Protein AF-A0A0B1S8P6-F1 (afdb_monomer_lite)

Secondary structure (DSSP, 8-state):
-HHHHHHHHHTTTS---HHHHHHHTTTT-PPPHHHHHHHHHHHHHHHHHHHHHHGGGS-THHHHHHHHHH-TTS-HHHHHHHHHHHHHHHH-SPPSGGGS--------PPP------------------------PPP------SSHHHHHHHT--PPPTT-GGGSTT----TTHHHHHHHHHHHHTT--EEEE---TTS---HHHHHHHHHHHHHHHHTT-EEEEEE----TTS--HHHHHHHHHHHHHTT---S-EEESGGGHHHHHHHHHHHHHTTS-------HHHHSSSS-PPPTTTT--HHHH--

Radius of gyration: 29.78 Å; chains: 1; bounding box: 66×70×94 Å

pLDDT: mean 82.98, std 20.55, range [24.84, 98.31]

InterPro domains:
  IPR000924 Glutamyl/glutaminyl-tRNA synthetase [PR00987] (193-205)
  IPR000924 Glutamyl/glutaminyl-tRNA synthetase [PR00987] (207-218)
  IPR000924 Glutamyl/glutaminyl-tRNA synthetase [PR00987] (222-235)
  IPR001412 Aminoacyl-tRNA synthetase, class I, conserved site [PS00178] (196-207)
  IPR007638 Glutaminyl-tRNA synthetase, class Ib, non-specific RNA-binding domain 2 [PF04557] (79-179)
  IPR007639 Glutaminyl-tRNA synthetase, class Ib, non-specific RNA-binding domain, N-terminal [PF04558] (1-76)
  IPR014729 Rossmann-like alpha/beta/alpha sandwich fold [G3DSA:3.40.50.620] (145-311)
  IPR020058 Glutamyl/glutaminyl-tRNA synthetase, class Ib, catalytic domain [PF00749] (189-311)
  IPR042559 Glutaminyl-tRNA synthetase, class Ib, non-specific RNA-binding domain, N-terminal, subdomain 2 [G3DSA:1.10.10.2420] (31-100)
  IPR050132 Glutamine/Glutamate--tRNA Ligase [PTHR43097] (12-311)

Foldseek 3Di:
DVQLVVVCVVQVPHDDDVVVSCVSVCNVPDDDLVNLLVLLVVLCVVCLVVCQVCPLVDDLVVSLVSSCVVVVPDDSVSSVVSNVVVSCVSRPDDDPVSVDNPPDPDDDDDDDDDDDDDDDDDDDDDDDDDDDDDDDDPDPDDDDPALLRCLVPVPPDDFQLRQVPDPPDDDDPCSNVVSVVRCVVQVSADEFEDEEAQQDADDPVVVVVLSVRQSNRVSRVHFYAYEYACPDVVRHDPVSVVNVQVVSVVSPGDHPYYHYPVVCVVVVVVVQLVCLVVLNDADADDDPVLCDDPPRDDTPGSPPDSVNRVD

Organism: Oesophagostomum dentatum (NCBI:txid61180)

Sequence (311 aa):
VTAALDYLLANAVHKVEVPAFEKACGVGVVVTPDQIEDVVTEVIEKYKNQVIADRYTFNVGKVLGEVRSQLPWADGSYVKKEVDLRILELLGPKTADDLIPKKKARKEEKPQEKKAPSKVKAEPKTNGTASPQENGFPEESEGAATIEELMRTRAHFHKVGENYTTDGYITTPKTKELLRKHVEATGGKVITRFPPEPNGVLHIGHAKAININFGYAKAHGGLCNLRFDDTNPEKEEEKFFKAIEDIVHWLGYTPARITHSSDNFQQLYEWAVELIKKGYAYVCHQKVEDIRGFDVQLSPWRDRPIEESLQ

Structure (mmCIF, N/CA/C/O backbone):
data_AF-A0A0B1S8P6-F1
#
_entry.id   AF-A0A0B1S8P6-F1
#
loop_
_atom_site.group_PDB
_atom_site.id
_atom_site.type_symbol
_atom_site.label_atom_id
_atom_site.label_alt_id
_atom_site.label_comp_id
_atom_site.label_asym_id
_atom_site.label_entity_id
_atom_site.label_seq_id
_atom_site.pdbx_PDB_ins_code
_atom_site.Cartn_x
_atom_site.Cartn_y
_atom_site.Cartn_z
_atom_site.occupancy
_atom_site.B_iso_or_equiv
_atom_site.auth_seq_id
_atom_site.auth_comp_id
_atom_site.auth_asym_id
_atom_site.auth_atom_id
_atom_site.pdbx_PDB_model_num
ATOM 1 N N . VAL A 1 1 ? 5.790 -31.678 -3.599 1.00 83.44 1 VAL A N 1
ATOM 2 C CA . VAL A 1 1 ? 5.084 -32.483 -4.634 1.00 83.44 1 VAL A CA 1
ATOM 3 C C . VAL A 1 1 ? 6.025 -33.443 -5.351 1.00 83.44 1 VAL A C 1
ATOM 5 O O . VAL A 1 1 ? 5.851 -34.631 -5.149 1.00 83.44 1 VAL A O 1
ATOM 8 N N . THR A 1 2 ? 7.026 -32.991 -6.121 1.00 87.50 2 THR A N 1
ATOM 9 C CA . THR A 1 2 ? 7.922 -33.889 -6.893 1.00 87.50 2 THR A CA 1
ATOM 10 C C . THR A 1 2 ? 8.536 -35.006 -6.043 1.00 87.50 2 THR A C 1
ATOM 12 O O . THR A 1 2 ? 8.290 -36.167 -6.334 1.00 87.50 2 THR A O 1
ATOM 15 N N . ALA A 1 3 ? 9.154 -34.672 -4.904 1.00 89.19 3 ALA A N 1
ATOM 16 C CA . ALA A 1 3 ? 9.717 -35.665 -3.981 1.00 89.19 3 ALA A CA 1
ATOM 17 C C . ALA A 1 3 ? 8.702 -36.704 -3.452 1.00 89.19 3 ALA A C 1
ATOM 19 O O . ALA A 1 3 ? 9.079 -37.836 -3.167 1.00 89.19 3 ALA A O 1
ATOM 20 N N . ALA A 1 4 ? 7.414 -36.351 -3.359 1.00 89.88 4 ALA A N 1
ATOM 21 C CA . ALA A 1 4 ? 6.362 -37.294 -2.976 1.00 89.88 4 ALA A CA 1
ATOM 22 C C . ALA A 1 4 ? 6.051 -38.283 -4.104 1.00 89.88 4 ALA A C 1
ATOM 24 O O . ALA A 1 4 ? 5.858 -39.466 -3.840 1.00 89.88 4 ALA A O 1
ATOM 25 N N . LEU A 1 5 ? 6.049 -37.819 -5.357 1.00 90.75 5 LEU A N 1
ATOM 26 C CA . LEU A 1 5 ? 5.928 -38.694 -6.524 1.00 90.75 5 LEU A CA 1
ATOM 27 C C . LEU A 1 5 ? 7.146 -39.621 -6.624 1.00 90.75 5 LEU A C 1
ATOM 29 O O . LEU A 1 5 ? 6.969 -40.828 -6.754 1.00 90.75 5 LEU A O 1
ATOM 33 N N . ASP A 1 6 ? 8.357 -39.081 -6.469 1.00 90.88 6 ASP A N 1
ATOM 34 C CA . ASP A 1 6 ? 9.604 -39.855 -6.507 1.00 90.88 6 ASP A CA 1
ATOM 35 C C . ASP A 1 6 ? 9.635 -40.933 -5.407 1.00 90.88 6 ASP A C 1
ATOM 37 O O . ASP A 1 6 ? 9.953 -42.093 -5.676 1.00 90.88 6 ASP A O 1
ATOM 41 N N . TYR A 1 7 ? 9.231 -40.587 -4.178 1.00 90.38 7 TYR A N 1
ATOM 42 C CA . TYR A 1 7 ? 9.151 -41.537 -3.067 1.00 90.38 7 TYR A CA 1
ATOM 43 C C . TYR A 1 7 ? 8.098 -42.627 -3.303 1.00 90.38 7 TYR A C 1
ATOM 45 O O . TYR A 1 7 ? 8.366 -43.801 -3.043 1.00 90.38 7 TYR A O 1
ATOM 53 N N . LEU A 1 8 ? 6.906 -42.271 -3.795 1.00 91.00 8 LEU A N 1
ATOM 54 C CA . LEU A 1 8 ? 5.841 -43.240 -4.074 1.00 91.00 8 LEU A CA 1
ATOM 55 C C . LEU A 1 8 ? 6.213 -44.180 -5.227 1.00 91.00 8 LEU A C 1
ATOM 57 O O . LEU A 1 8 ? 5.936 -45.373 -5.142 1.00 91.00 8 LEU A O 1
ATOM 61 N N . LEU A 1 9 ? 6.895 -43.679 -6.261 1.00 90.88 9 LEU A N 1
ATOM 62 C CA . LEU A 1 9 ? 7.435 -44.498 -7.349 1.00 90.88 9 LEU A CA 1
ATOM 63 C C . LEU A 1 9 ? 8.510 -45.471 -6.842 1.00 90.88 9 LEU A C 1
ATOM 65 O O . LEU A 1 9 ? 8.470 -46.653 -7.178 1.00 90.88 9 LEU A O 1
ATOM 69 N N . ALA A 1 10 ? 9.426 -45.006 -5.987 1.00 88.62 10 ALA A N 1
ATOM 70 C CA . ALA A 1 10 ? 10.465 -45.845 -5.387 1.00 88.62 10 ALA A CA 1
ATOM 71 C C . ALA A 1 10 ? 9.913 -46.922 -4.431 1.00 88.62 10 ALA A C 1
ATOM 73 O O . ALA A 1 10 ? 10.541 -47.964 -4.255 1.00 88.62 10 ALA A O 1
ATOM 74 N N . ASN A 1 11 ? 8.739 -46.695 -3.832 1.00 88.38 11 ASN A N 1
ATOM 75 C CA . ASN A 1 11 ? 8.110 -47.593 -2.856 1.00 88.38 11 ASN A CA 1
ATOM 76 C C . ASN A 1 11 ? 6.822 -48.260 -3.377 1.00 88.38 11 ASN A C 1
ATOM 78 O O . ASN A 1 11 ? 6.050 -48.787 -2.583 1.00 88.38 11 ASN A O 1
ATOM 82 N N . ALA A 1 12 ? 6.588 -48.289 -4.694 1.00 82.31 12 ALA A N 1
ATOM 83 C CA . ALA A 1 12 ? 5.316 -48.714 -5.297 1.00 82.31 12 ALA A CA 1
ATOM 84 C C . ALA A 1 12 ? 4.864 -50.159 -4.965 1.00 82.31 12 ALA A C 1
ATOM 86 O O . ALA A 1 12 ? 3.689 -50.487 -5.117 1.00 82.31 12 ALA A O 1
ATOM 87 N N . VAL A 1 13 ? 5.784 -51.020 -4.515 1.00 82.00 13 VAL A N 1
ATOM 88 C CA . VAL A 1 13 ? 5.540 -52.417 -4.089 1.00 82.00 13 VAL A CA 1
ATOM 89 C C . VAL A 1 13 ? 5.691 -52.639 -2.576 1.00 82.00 13 VAL A C 1
ATOM 91 O O . VAL A 1 13 ? 5.577 -53.769 -2.099 1.00 82.00 13 VAL A O 1
ATOM 94 N N . HIS A 1 14 ? 5.938 -51.583 -1.800 1.00 81.00 14 HIS A N 1
ATOM 95 C CA . HIS A 1 14 ? 6.147 -51.650 -0.355 1.00 81.00 14 HIS A CA 1
ATOM 96 C C . HIS A 1 14 ? 5.076 -50.858 0.400 1.00 81.00 14 HIS A C 1
ATOM 98 O O . HIS A 1 14 ? 4.480 -49.914 -0.116 1.00 81.00 14 HIS A O 1
ATOM 104 N N . LYS A 1 15 ? 4.818 -51.240 1.656 1.00 82.75 15 LYS A N 1
ATOM 105 C CA . LYS A 1 15 ? 3.937 -50.461 2.528 1.00 82.75 15 LYS A CA 1
ATOM 106 C C . LYS A 1 15 ? 4.621 -49.131 2.848 1.00 82.75 15 LYS A C 1
ATOM 108 O O . LYS A 1 15 ? 5.704 -49.119 3.425 1.00 82.75 15 LYS A O 1
ATOM 113 N N . VAL A 1 16 ? 3.983 -48.027 2.470 1.00 86.19 16 VAL A N 1
ATOM 114 C CA . VAL A 1 16 ? 4.476 -46.674 2.748 1.00 86.19 16 VAL A CA 1
ATOM 115 C C . VAL A 1 16 ? 4.349 -46.388 4.243 1.00 86.19 16 VAL A C 1
ATOM 117 O O . VAL A 1 16 ? 3.244 -46.319 4.780 1.00 86.19 16 VAL A O 1
ATOM 120 N N . GLU A 1 17 ? 5.485 -46.210 4.914 1.00 89.75 17 GLU A N 1
ATOM 121 C CA . GLU A 1 17 ? 5.530 -45.775 6.309 1.00 89.75 17 GLU A CA 1
ATOM 122 C C . GLU A 1 17 ? 5.457 -44.245 6.377 1.00 89.75 17 GLU A C 1
ATOM 124 O O . GLU A 1 17 ? 6.350 -43.542 5.898 1.00 89.75 17 GLU A O 1
ATOM 129 N N . VAL A 1 18 ? 4.378 -43.727 6.975 1.00 88.38 18 VAL A N 1
ATOM 130 C CA . VAL A 1 18 ? 4.037 -42.291 6.974 1.00 88.38 18 VAL A CA 1
ATOM 131 C C . VAL A 1 18 ? 5.189 -41.395 7.463 1.00 88.38 18 VAL A C 1
ATOM 133 O O . VAL A 1 18 ? 5.528 -40.466 6.732 1.00 88.38 18 VAL A O 1
ATOM 136 N N . PRO A 1 19 ? 5.895 -41.688 8.579 1.00 90.69 19 PRO A N 1
ATOM 137 C CA . PRO A 1 19 ? 6.993 -40.830 9.040 1.00 90.69 19 PRO A CA 1
ATOM 138 C C . PRO A 1 19 ? 8.189 -40.789 8.075 1.00 90.69 19 PRO A C 1
ATOM 140 O O . PRO A 1 19 ? 8.910 -39.794 8.003 1.00 90.69 19 PRO A O 1
ATOM 143 N N . ALA A 1 20 ? 8.419 -41.870 7.321 1.00 88.69 20 ALA A N 1
ATOM 144 C CA . ALA A 1 20 ? 9.491 -41.933 6.331 1.00 88.69 20 ALA A CA 1
ATOM 145 C C . ALA A 1 20 ? 9.118 -41.165 5.052 1.00 88.69 20 ALA A C 1
ATOM 147 O O . ALA A 1 20 ? 9.971 -40.479 4.488 1.00 88.69 20 ALA A O 1
ATOM 148 N N . PHE A 1 21 ? 7.848 -41.229 4.640 1.00 91.31 21 PHE A N 1
ATOM 149 C CA . PHE A 1 21 ? 7.295 -40.422 3.553 1.00 91.31 21 PHE A CA 1
ATOM 150 C C . PHE A 1 21 ? 7.332 -38.923 3.882 1.00 91.31 21 PHE A C 1
ATOM 152 O O . PHE A 1 21 ? 7.874 -38.142 3.102 1.00 91.31 21 PHE A O 1
ATOM 159 N N . GLU A 1 22 ? 6.830 -38.520 5.052 1.00 90.88 22 GLU A N 1
ATOM 160 C CA . GLU A 1 22 ? 6.815 -37.123 5.507 1.00 90.88 22 GLU A CA 1
ATOM 161 C C . GLU A 1 22 ? 8.223 -36.521 5.529 1.00 90.88 22 GLU A C 1
ATOM 163 O O . GLU A 1 22 ? 8.466 -35.481 4.909 1.00 90.88 22 GLU A O 1
ATOM 168 N N . LYS A 1 23 ? 9.179 -37.233 6.142 1.00 90.19 23 LYS A N 1
ATOM 169 C CA . LYS A 1 23 ? 10.591 -36.833 6.181 1.00 90.19 23 LYS A CA 1
ATOM 170 C C . LYS A 1 23 ? 11.213 -36.724 4.786 1.00 90.19 23 LYS A C 1
ATOM 172 O O . LYS A 1 23 ? 11.957 -35.780 4.530 1.00 90.19 23 LYS A O 1
ATOM 177 N N . ALA A 1 24 ? 10.924 -37.663 3.883 1.00 89.31 24 ALA A N 1
ATOM 178 C CA . ALA A 1 24 ? 11.443 -37.633 2.514 1.00 89.31 24 ALA A CA 1
ATOM 179 C C . ALA A 1 24 ? 10.823 -36.519 1.652 1.00 89.31 24 ALA A C 1
ATOM 181 O O . ALA A 1 24 ? 11.443 -36.078 0.687 1.00 89.31 24 ALA A O 1
ATOM 182 N N . CYS A 1 25 ? 9.623 -36.053 2.002 1.00 91.75 25 CYS A N 1
ATOM 183 C CA . CYS A 1 25 ? 8.891 -35.013 1.279 1.00 91.75 25 CYS A CA 1
ATOM 184 C C . CYS A 1 25 ? 9.077 -33.598 1.847 1.00 91.75 25 CYS A C 1
ATOM 186 O O . CYS A 1 25 ? 8.470 -32.667 1.315 1.00 91.75 25 CYS A O 1
ATOM 188 N N . GLY A 1 26 ? 9.858 -33.437 2.921 1.00 90.31 26 GLY A N 1
ATOM 189 C CA . GLY A 1 26 ? 10.026 -32.156 3.609 1.00 90.31 26 GLY A CA 1
ATOM 190 C C . GLY A 1 26 ? 8.768 -31.683 4.346 1.00 90.31 26 GLY A C 1
ATOM 191 O O . GLY A 1 26 ? 8.596 -30.484 4.551 1.00 90.31 26 GLY A O 1
ATOM 192 N N . VAL A 1 27 ? 7.863 -32.590 4.731 1.00 88.75 27 VAL A N 1
ATOM 193 C CA . VAL A 1 27 ? 6.656 -32.223 5.490 1.00 88.75 27 VAL A CA 1
ATOM 194 C C . VAL A 1 27 ? 7.075 -31.676 6.856 1.00 88.75 27 VAL A C 1
ATOM 196 O O . VAL A 1 27 ? 7.880 -32.286 7.556 1.00 88.75 27 VAL A O 1
ATOM 199 N N . GLY A 1 28 ? 6.563 -30.495 7.209 1.00 87.38 28 GLY A N 1
ATOM 200 C CA . GLY A 1 28 ? 6.971 -29.760 8.409 1.00 87.38 28 GLY A CA 1
ATOM 201 C C . GLY A 1 28 ? 8.282 -28.972 8.274 1.00 87.38 28 GLY A C 1
ATOM 202 O O . GLY A 1 28 ? 8.642 -28.258 9.207 1.00 87.38 28 GLY A O 1
ATOM 203 N N . VAL A 1 29 ? 8.986 -29.038 7.136 1.00 90.62 29 VAL A N 1
ATOM 204 C CA . VAL A 1 29 ? 10.139 -28.162 6.881 1.00 90.62 29 VAL A CA 1
ATOM 205 C C . VAL A 1 29 ? 9.639 -26.789 6.445 1.00 90.62 29 VAL A C 1
ATOM 207 O O . VAL A 1 29 ? 9.039 -26.642 5.382 1.00 90.62 29 VAL A O 1
ATOM 210 N N . VAL A 1 30 ? 9.922 -25.775 7.259 1.00 90.62 30 VAL A N 1
ATOM 211 C CA . VAL A 1 30 ? 9.692 -24.366 6.930 1.00 90.62 30 VAL A CA 1
ATOM 212 C C . VAL A 1 30 ? 11.035 -23.742 6.571 1.00 90.62 30 VAL A C 1
ATOM 214 O O . VAL A 1 30 ? 11.960 -23.777 7.378 1.00 90.62 30 VAL A O 1
ATOM 217 N N . VAL A 1 31 ? 11.137 -23.178 5.367 1.00 92.06 31 VAL A N 1
ATOM 218 C CA . VAL A 1 31 ? 12.270 -22.335 4.964 1.00 92.06 31 VAL A CA 1
ATOM 219 C C . VAL A 1 31 ? 11.830 -20.878 5.083 1.00 92.06 31 VAL A C 1
ATOM 221 O O . VAL A 1 31 ? 10.805 -20.506 4.508 1.00 92.06 31 VAL A O 1
ATOM 224 N N . THR A 1 32 ? 12.560 -20.068 5.848 1.00 91.56 32 THR A N 1
ATOM 225 C CA . THR A 1 32 ? 12.218 -18.652 6.061 1.00 91.56 32 THR A CA 1
ATOM 226 C C . THR A 1 32 ? 12.748 -17.758 4.930 1.00 91.56 32 THR A C 1
ATOM 228 O O . THR A 1 32 ? 13.681 -18.156 4.229 1.00 91.56 32 THR A O 1
ATOM 231 N N . PRO A 1 33 ? 12.186 -16.545 4.739 1.00 88.56 33 PRO A N 1
ATOM 232 C CA . PRO A 1 33 ? 12.756 -15.537 3.841 1.00 88.56 33 PRO A CA 1
ATOM 233 C C . PRO A 1 33 ? 14.232 -15.265 4.148 1.00 88.56 33 PRO A C 1
ATOM 235 O O . PRO A 1 33 ? 15.070 -15.433 3.269 1.00 88.56 33 PRO A O 1
ATOM 238 N N . ASP A 1 34 ? 14.548 -15.001 5.419 1.00 88.12 34 ASP A N 1
ATOM 239 C CA . ASP A 1 34 ? 15.900 -14.718 5.912 1.00 88.12 34 ASP A CA 1
ATOM 240 C C . ASP A 1 34 ? 16.908 -15.827 5.520 1.00 88.12 34 ASP A C 1
ATOM 242 O O . ASP A 1 34 ? 17.984 -15.544 5.001 1.00 88.12 34 ASP A O 1
ATOM 2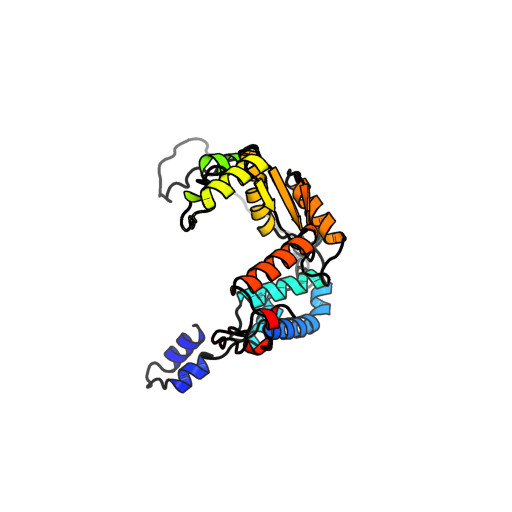46 N N . GLN A 1 35 ? 16.528 -17.109 5.649 1.00 90.88 35 GLN A N 1
ATOM 247 C CA . GLN A 1 35 ? 17.363 -18.242 5.214 1.00 90.88 35 GLN A CA 1
ATOM 248 C C . GLN A 1 35 ? 17.613 -18.265 3.700 1.00 90.88 35 GLN A C 1
ATOM 250 O O . GLN A 1 35 ? 18.676 -18.703 3.256 1.00 90.88 35 GLN A O 1
ATOM 255 N N . ILE A 1 36 ? 16.636 -17.837 2.895 1.00 92.12 36 ILE A N 1
ATOM 256 C CA . ILE A 1 36 ? 16.802 -17.729 1.443 1.00 92.12 36 ILE A CA 1
ATOM 257 C C . ILE A 1 36 ? 17.734 -16.561 1.118 1.00 92.12 36 ILE A C 1
ATOM 259 O O . ILE A 1 36 ? 18.627 -16.732 0.293 1.00 92.12 36 ILE A O 1
ATOM 263 N N . GLU A 1 37 ? 17.571 -15.414 1.777 1.00 91.19 37 GLU A N 1
ATOM 264 C CA . GLU A 1 37 ? 18.427 -14.237 1.601 1.00 91.19 37 GLU A CA 1
ATOM 265 C C . GLU A 1 37 ? 19.893 -14.527 1.961 1.00 91.19 37 GLU A C 1
ATOM 267 O O . GLU A 1 37 ? 20.786 -14.214 1.167 1.00 91.19 37 GLU A O 1
ATOM 272 N N . ASP A 1 38 ? 20.149 -15.199 3.088 1.00 93.69 38 ASP A N 1
ATOM 273 C CA . ASP A 1 38 ? 21.492 -15.615 3.519 1.00 93.69 38 ASP A CA 1
ATOM 274 C C . ASP A 1 38 ? 22.159 -16.543 2.488 1.00 93.69 38 ASP A C 1
ATOM 276 O O . ASP A 1 38 ? 23.269 -16.275 2.016 1.00 93.69 38 ASP A O 1
ATOM 280 N N . VAL A 1 39 ? 21.468 -17.614 2.075 1.00 96.38 39 VAL A N 1
ATOM 281 C CA . VAL A 1 39 ? 22.007 -18.595 1.115 1.00 96.38 39 VAL A CA 1
ATOM 282 C C . VAL A 1 39 ? 22.178 -17.985 -0.279 1.00 96.38 39 VAL A C 1
ATOM 284 O O . VAL A 1 39 ? 23.170 -18.261 -0.956 1.00 96.38 39 VAL A O 1
ATOM 287 N N . VAL A 1 40 ? 21.251 -17.133 -0.731 1.00 95.25 40 VAL A N 1
ATOM 288 C CA . VAL A 1 40 ? 21.392 -16.404 -2.002 1.00 95.25 40 VAL A CA 1
ATOM 289 C C . VAL A 1 40 ? 22.596 -15.462 -1.949 1.00 95.25 40 VAL A C 1
ATOM 291 O O . VAL A 1 40 ? 23.365 -15.424 -2.912 1.00 95.25 40 VAL A O 1
ATOM 294 N N . THR A 1 41 ? 22.809 -14.767 -0.829 1.00 93.06 41 THR A N 1
ATOM 295 C CA . THR A 1 41 ? 23.969 -13.888 -0.619 1.00 93.06 41 THR A CA 1
ATOM 296 C C . THR A 1 41 ? 25.279 -14.678 -0.665 1.00 93.06 41 THR A C 1
ATOM 298 O O . THR A 1 41 ? 26.180 -14.317 -1.426 1.00 93.06 41 THR A O 1
ATOM 301 N N . GLU A 1 42 ? 25.375 -15.797 0.064 1.00 96.38 42 GLU A N 1
ATOM 302 C CA . GLU A 1 42 ? 26.563 -16.664 0.066 1.00 96.38 42 GLU A CA 1
ATOM 303 C C . GLU A 1 42 ? 26.884 -17.191 -1.342 1.00 96.38 42 GLU A C 1
ATOM 305 O O . GLU A 1 42 ? 28.027 -17.118 -1.802 1.00 96.38 42 GLU A O 1
ATOM 310 N N . VAL A 1 43 ? 25.877 -17.700 -2.059 1.00 96.44 43 VAL A N 1
ATOM 311 C CA . VAL A 1 43 ? 26.066 -18.242 -3.410 1.00 96.44 43 VAL A CA 1
ATOM 312 C C . VAL A 1 43 ? 26.447 -17.135 -4.398 1.00 96.44 43 VAL A C 1
ATOM 314 O O . VAL A 1 43 ? 27.342 -17.340 -5.218 1.00 96.44 43 VAL A O 1
ATOM 317 N N . ILE A 1 44 ? 25.836 -15.949 -4.333 1.00 92.69 44 ILE A N 1
ATOM 318 C CA . ILE A 1 44 ? 26.182 -14.843 -5.238 1.00 92.69 44 ILE A CA 1
ATOM 319 C C . ILE A 1 44 ? 27.604 -14.335 -4.991 1.00 92.69 44 ILE A C 1
ATOM 321 O O . ILE A 1 44 ? 28.315 -14.094 -5.969 1.00 92.69 44 ILE A O 1
ATOM 325 N N . GLU A 1 45 ? 28.075 -14.268 -3.743 1.00 94.50 45 GLU A N 1
ATOM 326 C CA . GLU A 1 45 ? 29.460 -13.878 -3.444 1.00 94.50 45 GLU A CA 1
ATOM 327 C C . GLU A 1 45 ? 30.476 -14.847 -4.093 1.00 94.50 45 GLU A C 1
ATOM 329 O O . GLU A 1 45 ? 31.474 -14.398 -4.661 1.00 94.50 45 GLU A O 1
ATOM 334 N N . LYS A 1 46 ? 30.182 -16.160 -4.151 1.00 95.50 46 LYS A N 1
ATOM 335 C CA . LYS A 1 46 ? 31.020 -17.150 -4.871 1.00 95.50 46 LYS A CA 1
ATOM 336 C C . LYS A 1 46 ? 31.110 -16.888 -6.378 1.00 95.50 46 LYS A C 1
ATOM 338 O O . LYS A 1 46 ? 32.166 -17.100 -6.977 1.00 95.50 46 LYS A O 1
ATOM 343 N N . TYR A 1 47 ? 30.022 -16.442 -7.014 1.00 95.06 47 TYR A N 1
ATOM 344 C CA . TYR A 1 47 ? 29.990 -16.167 -8.461 1.00 95.06 47 TYR A CA 1
ATOM 345 C C . TYR A 1 47 ? 30.303 -14.710 -8.829 1.00 95.06 47 TYR A C 1
ATOM 347 O O . TYR A 1 47 ? 30.503 -14.429 -10.011 1.00 95.06 47 TYR A O 1
ATOM 355 N N . LYS A 1 48 ? 30.402 -13.799 -7.856 1.00 92.38 48 LYS A N 1
ATOM 356 C CA . LYS A 1 48 ? 30.542 -12.339 -8.009 1.00 92.38 48 LYS A CA 1
ATOM 357 C C . LYS A 1 48 ? 31.486 -11.893 -9.120 1.00 92.38 48 LYS A C 1
ATOM 359 O O . LYS A 1 48 ? 31.087 -11.125 -9.988 1.00 92.38 48 LYS A O 1
ATOM 364 N N . ASN A 1 49 ? 32.703 -12.436 -9.161 1.00 93.56 49 ASN A N 1
ATOM 365 C CA . ASN A 1 49 ? 33.694 -12.091 -10.187 1.00 93.56 49 ASN A CA 1
ATOM 366 C C . ASN A 1 49 ? 33.248 -12.479 -11.614 1.00 93.56 49 ASN A C 1
ATOM 368 O O . ASN A 1 49 ? 33.520 -11.746 -12.561 1.00 93.56 49 ASN A O 1
ATOM 372 N N . GLN A 1 50 ? 32.540 -13.604 -11.776 1.00 92.69 50 GLN A N 1
ATOM 373 C CA . GLN A 1 50 ? 31.951 -14.014 -13.061 1.00 92.69 50 GLN A CA 1
ATOM 374 C C . GLN A 1 50 ? 30.713 -13.173 -13.394 1.00 92.69 50 GLN A C 1
ATOM 376 O O . GLN A 1 50 ? 30.561 -12.752 -14.536 1.00 92.69 50 GLN A O 1
ATOM 381 N N . VAL A 1 51 ? 29.860 -12.882 -12.404 1.00 92.81 51 VAL A N 1
ATOM 382 C CA . VAL A 1 51 ? 28.661 -12.044 -12.583 1.00 92.81 51 VAL A CA 1
ATOM 383 C C . VAL A 1 51 ? 29.051 -10.635 -13.036 1.00 92.81 51 VAL A C 1
ATOM 385 O O . VAL A 1 51 ? 28.488 -10.146 -14.008 1.00 92.81 51 VAL A O 1
ATOM 388 N N . ILE A 1 52 ? 30.062 -10.010 -12.423 1.00 92.19 52 ILE A N 1
ATOM 389 C CA . ILE A 1 52 ? 30.569 -8.686 -12.827 1.00 92.19 52 ILE A CA 1
ATOM 390 C C . ILE A 1 52 ? 31.148 -8.713 -14.254 1.00 92.19 52 ILE A C 1
ATOM 392 O O . ILE A 1 52 ? 30.871 -7.808 -15.040 1.00 92.19 52 ILE A O 1
ATOM 396 N N . ALA A 1 53 ? 31.919 -9.746 -14.617 1.00 91.25 53 ALA A N 1
ATOM 397 C CA . ALA A 1 53 ? 32.559 -9.846 -15.934 1.00 91.25 53 ALA A CA 1
ATOM 398 C C . ALA A 1 53 ? 31.567 -10.137 -17.082 1.00 91.25 53 ALA A C 1
ATOM 400 O O . ALA A 1 53 ? 31.638 -9.534 -18.159 1.00 91.25 53 ALA A O 1
ATOM 401 N N . ASP A 1 54 ? 30.622 -11.052 -16.859 1.00 90.06 54 ASP A N 1
ATOM 402 C CA . ASP A 1 54 ? 29.626 -11.444 -17.859 1.00 90.06 54 ASP A CA 1
ATOM 403 C C . ASP A 1 54 ? 28.383 -10.534 -17.846 1.00 90.06 54 ASP A C 1
ATOM 405 O O . ASP A 1 54 ? 27.624 -10.524 -18.823 1.00 90.06 54 ASP A O 1
ATOM 409 N N . ARG A 1 55 ? 28.187 -9.740 -16.785 1.00 91.44 55 ARG A N 1
ATOM 410 C CA . ARG A 1 55 ? 26.979 -8.949 -16.505 1.00 91.44 55 ARG A CA 1
ATOM 411 C C . ARG A 1 55 ? 25.710 -9.788 -16.716 1.00 91.44 55 ARG A C 1
ATOM 413 O O . ARG A 1 55 ? 25.639 -10.944 -16.305 1.00 91.44 55 ARG A O 1
ATOM 420 N N . TYR A 1 56 ? 24.714 -9.251 -17.417 1.00 88.69 56 TYR A N 1
ATOM 421 C CA . TYR A 1 56 ? 23.444 -9.931 -17.675 1.00 88.69 56 TYR A CA 1
ATOM 422 C C . TYR A 1 56 ? 23.527 -11.066 -18.709 1.00 88.69 56 TYR A C 1
ATOM 424 O O . TYR A 1 56 ? 22.518 -11.720 -18.970 1.00 88.69 56 TYR A O 1
ATOM 432 N N . THR A 1 57 ? 24.713 -11.343 -19.268 1.00 88.38 57 THR A N 1
ATOM 433 C CA . THR A 1 57 ? 24.963 -12.564 -20.057 1.00 88.38 57 THR A CA 1
ATOM 434 C C . THR A 1 57 ? 25.402 -13.758 -19.195 1.00 88.38 57 THR A C 1
ATOM 436 O O . THR A 1 57 ? 25.506 -14.875 -19.706 1.00 88.38 57 THR A O 1
ATOM 439 N N . PHE A 1 58 ? 25.608 -13.556 -17.885 1.00 92.56 58 PHE A N 1
ATOM 440 C CA . PHE A 1 58 ? 25.903 -14.620 -16.926 1.00 92.56 58 PHE A CA 1
ATOM 441 C C . PHE A 1 58 ? 24.765 -15.654 -16.840 1.00 92.56 58 PHE A C 1
ATOM 443 O O . PHE A 1 58 ? 23.578 -15.321 -16.835 1.00 92.56 58 PHE A O 1
ATOM 450 N N . ASN A 1 59 ? 25.116 -16.937 -16.704 1.00 93.06 59 ASN A N 1
ATOM 451 C CA . ASN A 1 59 ? 24.129 -18.004 -16.536 1.00 93.06 59 ASN A CA 1
ATOM 452 C C . ASN A 1 59 ? 23.615 -18.080 -15.086 1.00 93.06 59 ASN A C 1
ATOM 454 O O . ASN A 1 59 ? 24.095 -18.889 -14.287 1.00 93.06 59 ASN A O 1
ATOM 458 N N . VAL A 1 60 ? 22.574 -17.296 -14.792 1.00 92.12 60 VAL A N 1
ATOM 459 C CA . VAL A 1 60 ? 21.839 -17.270 -13.509 1.00 92.12 60 VAL A CA 1
ATOM 460 C C . VAL A 1 60 ? 21.352 -18.662 -13.067 1.00 92.12 60 VAL A C 1
ATOM 462 O O . VAL A 1 60 ? 21.239 -18.932 -11.873 1.00 92.12 60 VAL A O 1
ATOM 465 N N . GLY A 1 61 ? 21.148 -19.597 -14.004 1.00 92.75 61 GLY A N 1
ATOM 466 C CA . GLY A 1 61 ? 20.796 -20.986 -13.700 1.00 92.75 61 GLY A CA 1
ATOM 467 C C . GLY A 1 61 ? 21.822 -21.726 -12.831 1.00 92.75 61 GLY A C 1
ATOM 468 O O . GLY A 1 61 ? 21.438 -22.654 -12.124 1.00 92.75 61 GLY A O 1
ATOM 469 N N . LYS A 1 62 ? 23.098 -21.303 -12.820 1.00 93.62 62 LYS A N 1
ATOM 470 C CA . LYS A 1 62 ? 24.111 -21.825 -11.882 1.00 93.62 62 LYS A CA 1
ATOM 471 C C . LYS A 1 62 ? 23.769 -21.472 -10.431 1.00 93.62 62 LYS A C 1
ATOM 473 O O . LYS A 1 62 ? 23.706 -22.362 -9.593 1.00 93.62 62 LYS A O 1
ATOM 478 N N . VAL A 1 63 ? 23.498 -20.190 -10.171 1.00 95.19 63 VAL A N 1
ATOM 479 C CA . VAL A 1 63 ? 23.145 -19.666 -8.840 1.00 95.19 63 VAL A CA 1
ATOM 480 C C . VAL A 1 63 ? 21.846 -20.307 -8.353 1.00 95.19 63 VAL A C 1
ATOM 482 O O . VAL A 1 63 ? 21.813 -20.870 -7.265 1.00 95.19 63 VAL A O 1
ATOM 485 N N . LEU A 1 64 ? 20.805 -20.325 -9.194 1.00 94.19 64 LEU A N 1
ATOM 486 C CA . LEU A 1 64 ? 19.522 -20.960 -8.861 1.00 94.19 64 LEU A CA 1
ATOM 487 C C . LEU A 1 64 ? 19.664 -22.464 -8.571 1.00 94.19 64 LEU A C 1
ATOM 489 O O . LEU A 1 64 ? 18.987 -22.984 -7.687 1.00 94.19 64 LEU A O 1
ATOM 493 N N . GLY A 1 65 ? 20.537 -23.164 -9.304 1.00 94.69 65 GLY A N 1
ATOM 494 C CA . GLY A 1 65 ? 20.833 -24.577 -9.067 1.00 94.69 65 GLY A CA 1
ATOM 495 C C . GLY A 1 65 ? 21.541 -24.822 -7.733 1.00 94.69 65 GLY A C 1
ATOM 496 O O . GLY A 1 65 ? 21.156 -25.733 -7.003 1.00 94.69 65 GLY A O 1
ATOM 497 N N . GLU A 1 66 ? 22.531 -23.994 -7.388 1.00 95.94 66 GLU A N 1
ATOM 498 C CA . GLU A 1 66 ? 23.275 -24.121 -6.130 1.00 95.94 66 GLU A CA 1
ATOM 499 C C . GLU A 1 66 ? 22.409 -23.755 -4.914 1.00 95.94 66 GLU A C 1
ATOM 501 O O . GLU A 1 66 ? 22.332 -24.551 -3.979 1.00 95.94 66 GLU A O 1
ATOM 506 N N . VAL A 1 67 ? 21.652 -22.650 -4.958 1.00 95.12 67 VAL A N 1
ATOM 507 C CA . VAL A 1 67 ? 20.694 -22.290 -3.890 1.00 95.12 67 VAL A CA 1
ATOM 508 C C . VAL A 1 67 ? 19.661 -23.403 -3.685 1.00 95.12 67 VAL A C 1
ATOM 510 O O . VAL A 1 67 ? 19.419 -23.820 -2.555 1.00 95.12 67 VAL A O 1
ATOM 513 N N . ARG A 1 68 ? 19.110 -23.971 -4.768 1.00 93.44 68 ARG A N 1
ATOM 514 C CA . ARG A 1 68 ? 18.160 -25.096 -4.689 1.00 93.44 68 ARG A CA 1
ATOM 515 C C . ARG A 1 68 ? 18.786 -26.388 -4.149 1.00 93.44 68 ARG A C 1
ATOM 517 O O . ARG A 1 68 ? 18.059 -27.225 -3.623 1.00 93.44 68 ARG A O 1
ATOM 524 N N . SER A 1 69 ? 20.101 -26.570 -4.272 1.00 94.50 69 SER A N 1
ATOM 525 C CA . SER A 1 69 ? 20.795 -27.723 -3.682 1.00 94.50 69 SER A CA 1
ATOM 526 C C . SER A 1 69 ? 20.952 -27.607 -2.162 1.00 94.50 69 SER A C 1
ATOM 528 O O . SER A 1 69 ? 20.915 -28.624 -1.475 1.00 94.50 69 SER A O 1
ATOM 530 N N . GLN A 1 70 ? 21.064 -26.379 -1.641 1.00 94.94 70 GLN A N 1
ATOM 531 C CA . GLN A 1 70 ? 21.133 -26.102 -0.204 1.00 94.94 70 GLN A CA 1
ATOM 532 C C . GLN A 1 70 ? 19.736 -26.017 0.437 1.00 94.94 70 GLN A C 1
ATOM 534 O O . GLN A 1 70 ? 19.518 -26.545 1.525 1.00 94.94 70 GLN A O 1
ATOM 539 N N . LEU A 1 71 ? 18.773 -25.406 -0.263 1.00 94.69 71 LEU A N 1
ATOM 540 C CA . LEU A 1 71 ? 17.389 -25.214 0.179 1.00 94.69 71 LEU A CA 1
ATOM 541 C C . LEU A 1 71 ? 16.395 -25.927 -0.767 1.00 94.69 71 LEU A C 1
ATOM 543 O O . LEU A 1 71 ? 15.657 -25.271 -1.508 1.00 94.69 71 LEU A O 1
ATOM 547 N N . PRO A 1 72 ? 16.329 -27.274 -0.760 1.00 92.50 72 PRO A N 1
ATOM 548 C CA . PRO A 1 72 ? 15.493 -28.043 -1.692 1.00 92.50 72 PRO A CA 1
ATOM 549 C C . PRO A 1 72 ? 13.981 -27.835 -1.507 1.00 92.50 72 PRO A C 1
ATOM 551 O O . PRO A 1 72 ? 13.210 -28.129 -2.423 1.00 92.50 72 PRO A O 1
ATOM 554 N N . TRP A 1 73 ? 13.565 -27.323 -0.343 1.00 94.31 73 TRP A N 1
ATOM 555 C CA . TRP A 1 73 ? 12.166 -27.094 0.042 1.00 94.31 73 TRP A CA 1
ATOM 556 C C . TRP A 1 73 ? 11.733 -25.618 -0.017 1.00 94.31 73 TRP A C 1
ATOM 558 O O . TRP A 1 73 ? 10.590 -25.313 0.313 1.00 94.31 73 TRP A O 1
ATOM 568 N N . ALA A 1 74 ? 12.618 -24.701 -0.428 1.00 93.19 74 ALA A N 1
ATOM 569 C CA . ALA A 1 74 ? 12.287 -23.282 -0.561 1.00 93.19 74 ALA A CA 1
ATOM 570 C C . ALA A 1 74 ? 11.284 -23.014 -1.698 1.00 93.19 74 ALA A C 1
ATOM 572 O O . ALA A 1 74 ? 11.254 -23.731 -2.704 1.00 93.19 74 ALA A O 1
ATOM 573 N N . ASP A 1 75 ? 10.516 -21.924 -1.586 1.00 90.06 75 ASP A N 1
ATOM 574 C CA . ASP A 1 75 ? 9.728 -21.425 -2.714 1.00 90.06 75 ASP A CA 1
ATOM 575 C C . ASP A 1 75 ? 10.658 -20.942 -3.837 1.00 90.06 75 ASP A C 1
ATOM 577 O O . ASP A 1 75 ? 11.329 -19.913 -3.732 1.00 90.06 75 ASP A O 1
ATOM 581 N N . GLY A 1 76 ? 10.656 -21.672 -4.953 1.00 89.62 76 GLY A N 1
ATOM 582 C CA . GLY A 1 76 ? 11.424 -21.323 -6.145 1.00 89.62 76 GLY A CA 1
ATOM 583 C C . GLY A 1 76 ? 11.037 -19.975 -6.768 1.00 89.62 76 GLY A C 1
ATOM 584 O O . GLY A 1 76 ? 11.866 -19.386 -7.462 1.00 89.62 76 GLY A O 1
ATOM 585 N N . SER A 1 77 ? 9.821 -19.460 -6.529 1.00 90.25 77 SER A N 1
ATOM 586 C CA . SER A 1 77 ? 9.443 -18.106 -6.956 1.00 90.25 77 SER A CA 1
ATOM 587 C C . SER A 1 77 ? 10.136 -17.043 -6.107 1.00 90.25 77 SER A C 1
ATOM 589 O O . SER A 1 77 ? 10.688 -16.098 -6.670 1.00 90.25 77 SER A O 1
ATOM 591 N N . TYR A 1 78 ? 10.157 -17.211 -4.782 1.00 89.50 78 TYR A N 1
ATOM 592 C CA . TYR A 1 78 ? 10.879 -16.324 -3.871 1.00 89.50 78 TYR A CA 1
ATOM 593 C C . TYR A 1 78 ? 12.396 -16.369 -4.109 1.00 89.50 78 TYR A C 1
ATOM 595 O O . TYR A 1 78 ? 12.990 -15.333 -4.395 1.00 89.50 78 TYR A O 1
ATOM 603 N N . VAL A 1 79 ? 12.998 -17.567 -4.152 1.00 93.88 79 VAL A N 1
ATOM 604 C CA . VAL A 1 79 ? 14.425 -17.764 -4.488 1.00 93.88 79 VAL A CA 1
ATOM 605 C C . VAL A 1 79 ? 14.797 -17.065 -5.798 1.00 93.88 79 VAL A C 1
ATOM 607 O O . VAL A 1 79 ? 15.840 -16.419 -5.883 1.00 93.88 79 VAL A O 1
ATOM 610 N N . LYS A 1 80 ? 13.948 -17.159 -6.832 1.00 92.31 80 LYS A N 1
ATOM 611 C CA . LYS A 1 80 ? 14.215 -16.482 -8.103 1.00 92.31 80 LYS A CA 1
ATOM 612 C C . LYS A 1 80 ? 14.166 -14.957 -7.983 1.00 92.31 80 LYS A C 1
ATOM 614 O O . LYS A 1 80 ? 15.040 -14.306 -8.551 1.00 92.31 80 LYS A O 1
ATOM 619 N N . LYS A 1 81 ? 13.173 -14.398 -7.283 1.00 91.06 81 LYS A N 1
ATOM 620 C CA . LYS A 1 81 ? 13.073 -12.944 -7.062 1.00 91.06 81 LYS A CA 1
ATOM 621 C C . LYS A 1 81 ? 14.312 -12.417 -6.344 1.00 91.06 81 LYS A C 1
ATOM 623 O O . LYS A 1 81 ? 14.869 -11.422 -6.788 1.00 91.06 81 LYS A O 1
ATOM 628 N N . GLU A 1 82 ? 14.766 -13.126 -5.315 1.00 92.00 82 GLU A N 1
ATOM 629 C CA . GLU A 1 82 ? 15.920 -12.721 -4.515 1.00 92.00 82 GLU A CA 1
ATOM 630 C C . GLU A 1 82 ? 17.226 -12.766 -5.318 1.00 92.00 82 GLU A C 1
ATOM 632 O O . GLU A 1 82 ? 17.996 -11.808 -5.330 1.00 92.00 82 GLU A O 1
ATOM 637 N N . VAL A 1 83 ? 17.443 -13.830 -6.099 1.00 92.81 83 VAL A N 1
ATOM 638 C CA . VAL A 1 83 ? 18.595 -13.914 -7.013 1.00 92.81 83 VAL A CA 1
ATOM 639 C C . VAL A 1 83 ? 18.559 -12.811 -8.077 1.00 92.81 83 VAL A C 1
ATOM 641 O O . VAL A 1 83 ? 19.592 -12.206 -8.362 1.00 92.81 83 VAL A O 1
ATOM 644 N N . ASP A 1 84 ? 17.392 -12.533 -8.669 1.00 90.25 84 ASP A N 1
ATOM 645 C CA . ASP A 1 84 ? 17.250 -11.461 -9.661 1.00 90.25 84 ASP A CA 1
ATOM 646 C C . ASP A 1 84 ? 17.500 -10.068 -9.029 1.00 90.25 84 ASP A C 1
ATOM 648 O O . ASP A 1 84 ? 18.109 -9.215 -9.680 1.00 90.25 84 ASP A O 1
ATOM 652 N N . LEU A 1 85 ? 17.089 -9.851 -7.770 1.00 86.69 85 LEU A N 1
ATOM 653 C CA . LEU A 1 85 ? 17.306 -8.616 -7.002 1.00 86.69 85 LEU A CA 1
ATOM 654 C C . LEU A 1 85 ? 18.793 -8.382 -6.702 1.00 86.69 85 LEU A C 1
ATOM 656 O O . LEU A 1 85 ? 19.341 -7.355 -7.098 1.00 86.69 85 LEU A O 1
ATOM 660 N N . ARG A 1 86 ? 19.483 -9.353 -6.094 1.00 88.75 86 ARG A N 1
ATOM 661 C CA . ARG A 1 86 ? 20.915 -9.227 -5.755 1.00 88.75 86 ARG A CA 1
ATOM 662 C C . ARG A 1 86 ? 21.810 -9.095 -6.995 1.00 88.75 86 ARG A C 1
ATOM 664 O O . ARG A 1 86 ? 22.836 -8.419 -6.954 1.00 88.75 86 ARG A O 1
ATOM 671 N N . ILE A 1 87 ? 21.426 -9.692 -8.131 1.00 90.19 87 ILE A N 1
ATOM 672 C CA . ILE A 1 87 ? 22.117 -9.469 -9.415 1.00 90.19 87 ILE A CA 1
ATOM 673 C C . ILE A 1 87 ? 21.894 -8.036 -9.925 1.00 90.19 87 ILE A C 1
ATOM 675 O O . ILE A 1 87 ? 22.835 -7.426 -10.436 1.00 90.19 87 ILE A O 1
ATOM 679 N N . LEU A 1 88 ? 20.685 -7.483 -9.779 1.00 87.00 88 LEU A N 1
ATOM 680 C CA . LEU A 1 88 ? 20.385 -6.092 -10.131 1.00 87.00 88 LEU A CA 1
ATOM 681 C C . LEU A 1 88 ? 21.166 -5.101 -9.253 1.00 87.00 88 LEU A C 1
ATOM 683 O O . LEU A 1 88 ? 21.720 -4.141 -9.786 1.00 87.00 88 LEU A O 1
ATOM 687 N N . GLU A 1 89 ? 21.268 -5.350 -7.947 1.00 82.38 89 GLU A N 1
ATOM 688 C CA . GLU A 1 89 ? 22.092 -4.558 -7.021 1.00 82.38 89 GLU A CA 1
ATOM 689 C C . GLU A 1 89 ? 23.577 -4.579 -7.411 1.00 82.38 89 GLU A C 1
ATOM 691 O O . GLU A 1 89 ? 24.221 -3.532 -7.475 1.00 82.38 89 GLU A O 1
ATOM 696 N N . LEU A 1 90 ? 24.114 -5.761 -7.736 1.00 89.25 90 LEU A N 1
ATOM 697 C CA . LEU A 1 90 ? 25.528 -5.938 -8.078 1.00 89.25 90 LEU A CA 1
ATOM 698 C C . LEU A 1 90 ? 25.914 -5.332 -9.441 1.00 89.25 90 LEU A C 1
ATOM 700 O O . LEU A 1 90 ? 27.062 -4.927 -9.630 1.00 89.25 90 LEU A O 1
ATOM 704 N N . LEU A 1 91 ? 24.991 -5.303 -10.409 1.00 87.69 91 LEU A N 1
ATOM 705 C CA . LEU A 1 91 ? 25.271 -4.895 -11.795 1.00 87.69 91 LEU A CA 1
ATOM 706 C C . LEU A 1 91 ? 24.701 -3.531 -12.195 1.00 87.69 91 LEU A C 1
ATOM 708 O O . LEU A 1 91 ? 25.103 -2.991 -13.235 1.00 87.69 91 LEU A O 1
ATOM 712 N N . GLY A 1 92 ? 23.754 -2.995 -11.426 1.00 83.81 92 GLY A N 1
ATOM 713 C CA . GLY A 1 92 ? 22.919 -1.872 -11.840 1.00 83.81 92 GLY A CA 1
ATOM 714 C C . GLY A 1 92 ? 21.985 -2.229 -13.010 1.00 83.81 92 GLY A C 1
ATOM 715 O O . GLY A 1 92 ? 21.878 -3.396 -13.405 1.00 83.81 92 GLY A O 1
ATOM 716 N N . PRO A 1 93 ? 21.288 -1.241 -13.599 1.00 84.94 93 PRO A N 1
ATOM 717 C CA . PRO A 1 93 ? 20.374 -1.475 -14.716 1.00 84.94 93 PRO A CA 1
ATOM 718 C C . PRO A 1 93 ? 21.079 -2.072 -15.947 1.00 84.94 93 PRO A C 1
ATOM 720 O O . PRO A 1 93 ? 22.281 -1.896 -16.159 1.00 84.94 93 PRO A O 1
ATOM 723 N N . LYS A 1 94 ? 20.306 -2.773 -16.785 1.00 86.12 94 LYS A N 1
ATOM 724 C CA . LYS A 1 94 ? 20.772 -3.295 -18.080 1.00 86.12 94 LYS A CA 1
ATOM 725 C C . LYS A 1 94 ? 21.145 -2.149 -19.018 1.00 86.12 94 LYS A C 1
ATOM 727 O O . LYS A 1 94 ? 20.344 -1.235 -19.210 1.00 86.12 94 LYS A O 1
ATOM 732 N N . THR A 1 95 ? 22.317 -2.228 -19.640 1.00 82.94 95 THR A N 1
ATOM 733 C CA . THR A 1 95 ? 22.744 -1.285 -20.684 1.00 82.94 95 THR A CA 1
ATOM 734 C C . THR A 1 95 ? 22.409 -1.818 -22.082 1.00 82.94 95 THR A C 1
ATOM 736 O O . THR A 1 95 ? 21.984 -2.962 -22.244 1.00 82.94 95 THR A O 1
ATOM 739 N N . ALA A 1 96 ? 22.614 -1.003 -23.121 1.00 75.31 96 ALA A N 1
ATOM 740 C CA . ALA A 1 96 ? 22.468 -1.459 -24.505 1.00 75.31 96 ALA A CA 1
ATOM 741 C C . ALA A 1 96 ? 23.439 -2.609 -24.852 1.00 75.31 96 ALA A C 1
ATOM 743 O O . ALA A 1 96 ? 23.075 -3.507 -25.610 1.00 75.31 96 ALA A O 1
ATOM 744 N N . ASP A 1 97 ? 24.633 -2.632 -24.249 1.00 74.75 97 ASP A N 1
ATOM 745 C CA . ASP A 1 97 ? 25.631 -3.690 -24.454 1.00 74.75 97 ASP A CA 1
ATOM 746 C C . ASP A 1 97 ? 25.185 -5.040 -23.871 1.00 74.75 97 ASP A C 1
ATOM 748 O O . ASP A 1 97 ? 25.495 -6.091 -24.434 1.00 74.75 97 ASP A O 1
ATOM 752 N N . ASP A 1 98 ? 24.402 -5.023 -22.784 1.00 79.12 98 ASP A N 1
ATOM 753 C CA . ASP A 1 98 ? 23.810 -6.222 -22.170 1.00 79.12 98 ASP A CA 1
ATOM 754 C C . ASP A 1 98 ? 22.744 -6.888 -23.073 1.00 79.12 98 ASP A C 1
ATOM 756 O O . ASP A 1 98 ? 22.395 -8.052 -22.865 1.00 79.12 98 ASP A O 1
ATOM 760 N N . LEU A 1 99 ? 22.221 -6.171 -24.079 1.00 72.25 99 LEU A N 1
ATOM 761 C CA . LEU A 1 99 ? 21.251 -6.684 -25.059 1.00 72.25 99 LEU A CA 1
ATOM 762 C C . LEU A 1 99 ? 21.916 -7.331 -26.284 1.00 72.25 99 LEU A C 1
ATOM 764 O O . LEU A 1 99 ? 21.240 -8.004 -27.065 1.00 72.25 99 LEU A O 1
ATOM 768 N N . ILE A 1 100 ? 23.228 -7.150 -26.467 1.00 73.62 100 ILE A N 1
ATOM 769 C CA . ILE A 1 100 ? 23.974 -7.743 -27.577 1.00 73.62 100 ILE A CA 1
ATOM 770 C C . ILE A 1 100 ? 24.351 -9.180 -27.185 1.00 73.62 100 ILE A C 1
ATOM 772 O O . ILE A 1 100 ? 25.151 -9.372 -26.265 1.00 73.62 100 ILE A O 1
ATOM 776 N N . PRO A 1 101 ? 23.844 -10.224 -27.871 1.00 62.34 101 PRO A N 1
ATOM 777 C CA . PRO A 1 101 ? 24.206 -11.597 -27.547 1.00 62.34 101 PRO A CA 1
ATOM 778 C C . PRO A 1 101 ? 25.690 -11.834 -27.853 1.00 62.34 101 PRO A C 1
ATOM 780 O O . PRO A 1 101 ? 26.079 -12.049 -29.006 1.00 62.34 101 PRO A O 1
ATOM 783 N N . LYS A 1 102 ? 26.530 -11.814 -26.808 1.00 62.66 102 LYS A N 1
ATOM 784 C CA . LYS A 1 102 ? 27.958 -12.143 -26.896 1.00 62.66 102 LYS A CA 1
ATOM 785 C C . LYS A 1 102 ? 28.108 -13.518 -27.554 1.00 62.66 102 LYS A C 1
ATOM 787 O O . LYS A 1 102 ? 27.747 -14.545 -26.976 1.00 62.66 102 LYS A O 1
ATOM 792 N N . LYS A 1 103 ? 28.654 -13.555 -28.777 1.00 49.25 103 LYS A N 1
ATOM 793 C CA . LYS A 1 103 ? 29.045 -14.816 -29.421 1.00 49.25 103 LYS A CA 1
ATOM 794 C C . LYS A 1 103 ? 29.994 -15.546 -28.472 1.00 49.25 103 LYS A C 1
ATOM 796 O O . LYS A 1 103 ? 31.041 -15.001 -28.131 1.00 49.25 103 LYS A O 1
ATOM 801 N N . LYS A 1 104 ? 29.658 -16.787 -28.094 1.00 43.44 104 LYS A N 1
ATOM 802 C CA . LYS A 1 104 ? 30.623 -17.701 -27.462 1.00 43.44 104 LYS A CA 1
ATOM 803 C C . LYS A 1 104 ? 31.904 -17.663 -28.288 1.00 43.44 104 LYS A C 1
ATOM 805 O O . LYS A 1 104 ? 31.829 -17.868 -29.501 1.00 43.44 104 LYS A O 1
ATOM 810 N N . ALA A 1 105 ? 33.044 -17.415 -27.645 1.00 38.59 105 ALA A N 1
ATOM 811 C CA . ALA A 1 105 ? 34.338 -17.444 -28.309 1.00 38.59 105 ALA A CA 1
ATOM 812 C C . ALA A 1 105 ? 34.531 -18.824 -28.960 1.00 38.59 105 ALA A C 1
ATOM 814 O O . ALA A 1 105 ? 34.788 -19.820 -28.278 1.00 38.59 105 ALA A O 1
ATOM 815 N N . ARG A 1 106 ? 34.341 -18.902 -30.284 1.00 34.03 106 ARG A N 1
ATOM 816 C CA . ARG A 1 106 ? 34.702 -20.093 -31.050 1.00 34.03 106 ARG A CA 1
ATOM 817 C C . ARG A 1 106 ? 36.217 -20.214 -30.976 1.00 34.03 106 ARG A C 1
ATOM 819 O O . ARG A 1 106 ? 36.925 -19.263 -31.296 1.00 34.03 106 ARG A O 1
ATOM 826 N N . LYS A 1 107 ? 36.694 -21.395 -30.578 1.00 36.16 107 LYS A N 1
ATOM 827 C CA . LYS A 1 107 ? 38.073 -21.799 -30.859 1.00 36.16 107 LYS A CA 1
ATOM 828 C C . LYS A 1 107 ? 38.320 -21.667 -32.365 1.00 36.16 107 LYS A C 1
ATOM 830 O O . LYS A 1 107 ? 37.418 -21.926 -33.158 1.00 36.16 107 LYS A O 1
ATOM 835 N N . GLU A 1 108 ? 39.530 -21.238 -32.688 1.00 32.44 108 GLU A N 1
ATOM 836 C CA . GLU A 1 108 ? 40.027 -20.816 -33.999 1.00 32.44 108 GLU A CA 1
ATOM 837 C C . GLU A 1 108 ? 39.489 -21.644 -35.182 1.00 32.44 108 GLU A C 1
ATOM 839 O O . GLU A 1 108 ? 39.636 -22.867 -35.234 1.00 32.44 108 GLU A O 1
ATOM 844 N N . GLU A 1 109 ? 38.904 -20.964 -36.172 1.00 31.28 109 GLU A N 1
ATOM 845 C CA . GLU A 1 109 ? 38.520 -21.577 -37.445 1.00 31.28 109 GLU A CA 1
ATOM 846 C C . GLU A 1 109 ? 39.725 -21.614 -38.398 1.00 31.28 109 GLU A C 1
ATOM 848 O O . GLU A 1 109 ? 40.308 -20.581 -38.727 1.00 31.28 109 GLU A O 1
ATOM 853 N N . LYS A 1 110 ? 40.080 -22.810 -38.889 1.00 30.47 110 LYS A N 1
ATOM 854 C CA . LYS A 1 110 ? 40.960 -22.955 -40.059 1.00 30.47 110 LYS A CA 1
ATOM 855 C C . LYS A 1 110 ? 40.171 -22.653 -41.344 1.00 30.47 110 LYS A C 1
ATOM 857 O O . LYS A 1 110 ? 39.006 -23.039 -41.429 1.00 30.47 110 LYS A O 1
ATOM 862 N N . PRO A 1 111 ? 40.786 -22.021 -42.360 1.00 30.83 111 PRO A N 1
ATOM 863 C CA . PRO A 1 111 ? 40.086 -21.640 -43.582 1.00 30.83 111 PRO A CA 1
ATOM 864 C C . PRO A 1 111 ? 39.757 -22.858 -44.460 1.00 30.83 111 PRO A C 1
ATOM 866 O O . PRO A 1 111 ? 40.593 -23.743 -44.639 1.00 30.83 111 PRO A O 1
ATOM 869 N N . GLN A 1 112 ? 38.564 -22.867 -45.061 1.00 32.59 112 GLN A N 1
ATOM 870 C CA . GLN A 1 112 ? 38.206 -23.768 -46.162 1.00 32.59 112 GLN A CA 1
ATOM 871 C C . GLN A 1 112 ? 37.893 -22.978 -47.436 1.00 32.59 112 GLN A C 1
ATOM 873 O O . GLN A 1 112 ? 37.294 -21.902 -47.402 1.00 32.59 112 GLN A O 1
ATOM 878 N N . GLU A 1 113 ? 38.343 -23.519 -48.566 1.00 30.16 113 GLU A N 1
ATOM 879 C CA . GLU A 1 113 ? 38.295 -22.869 -49.873 1.00 30.16 113 GLU A CA 1
ATOM 880 C C . GLU A 1 113 ? 36.915 -22.914 -50.542 1.00 30.16 113 GLU A C 1
ATOM 882 O O . GLU A 1 113 ? 36.083 -23.791 -50.309 1.00 30.16 113 GLU A O 1
ATOM 887 N N . LYS A 1 114 ? 36.706 -21.969 -51.463 1.00 28.02 114 LYS A N 1
ATOM 888 C CA . LYS A 1 114 ? 35.520 -21.879 -52.318 1.00 28.02 114 LYS A CA 1
ATOM 889 C C . LYS A 1 114 ? 35.549 -22.948 -53.417 1.00 28.02 114 LYS A C 1
ATOM 891 O O . LYS A 1 114 ? 36.493 -22.976 -54.203 1.00 28.02 114 LYS A O 1
ATOM 896 N N . LYS A 1 115 ? 34.439 -23.667 -53.620 1.00 28.70 115 LYS A N 1
ATOM 897 C CA . LYS A 1 115 ? 34.015 -24.128 -54.958 1.00 28.70 115 LYS A CA 1
ATOM 898 C C . LYS A 1 115 ? 32.514 -23.912 -55.156 1.00 28.70 115 LYS A C 1
ATOM 900 O O . LYS A 1 115 ? 31.725 -24.087 -54.236 1.00 28.70 115 LYS A O 1
ATOM 905 N N . ALA A 1 116 ? 32.156 -23.502 -56.368 1.00 29.53 116 ALA A N 1
ATOM 906 C CA . ALA A 1 116 ? 30.792 -23.248 -56.838 1.00 29.53 116 ALA A CA 1
ATOM 907 C C . ALA A 1 116 ? 30.497 -24.163 -58.066 1.00 29.53 116 ALA A C 1
ATOM 909 O O . ALA A 1 116 ? 31.268 -25.094 -58.300 1.00 29.53 116 ALA A O 1
ATOM 910 N N . PRO A 1 117 ? 29.405 -23.989 -58.837 1.00 38.78 117 PRO A N 1
ATOM 911 C CA . PRO A 1 117 ? 28.110 -24.588 -58.509 1.00 38.78 117 PRO A CA 1
ATOM 912 C C . PRO A 1 117 ? 27.505 -25.436 -59.658 1.00 38.78 117 PRO A C 1
ATOM 914 O O . PRO A 1 117 ? 27.932 -25.351 -60.809 1.00 38.78 117 PRO A O 1
ATOM 917 N N . SER A 1 118 ? 26.418 -26.163 -59.366 1.00 27.36 118 SER A N 1
ATOM 918 C CA . SER A 1 118 ? 25.573 -26.868 -60.354 1.00 27.36 118 SER A CA 1
ATOM 919 C C . SER A 1 118 ? 24.099 -26.562 -60.042 1.00 27.36 118 SER A C 1
ATOM 921 O O . SER A 1 118 ? 23.588 -27.015 -59.029 1.00 27.36 118 SER A O 1
ATOM 923 N N . LYS A 1 119 ? 23.477 -25.579 -60.706 1.00 28.03 119 LYS A N 1
ATOM 924 C CA . LYS A 1 119 ? 22.688 -25.678 -61.957 1.00 28.03 119 LYS A CA 1
ATOM 925 C C . LYS A 1 119 ? 21.252 -26.231 -61.802 1.00 28.03 119 LYS A C 1
ATOM 927 O O . LYS A 1 119 ? 21.095 -27.432 -61.659 1.00 28.03 119 LYS A O 1
ATOM 932 N N . VAL A 1 120 ? 20.284 -25.344 -62.125 1.00 26.78 120 VAL A N 1
ATOM 933 C CA . VAL A 1 120 ? 19.085 -25.594 -62.983 1.00 26.78 120 VAL A CA 1
ATOM 934 C C . VAL A 1 120 ? 17.963 -26.423 -62.314 1.00 26.78 120 VAL A C 1
ATOM 936 O O . VAL A 1 120 ? 18.236 -27.488 -61.794 1.00 26.78 120 VAL A O 1
ATOM 939 N N . LYS A 1 121 ? 16.664 -26.071 -62.289 1.00 24.84 121 LYS A N 1
ATOM 940 C CA . LYS A 1 121 ? 15.776 -25.040 -62.909 1.00 24.84 121 LYS A CA 1
ATOM 941 C C . LYS A 1 121 ? 14.602 -24.788 -61.902 1.00 24.84 121 LYS A C 1
ATOM 943 O O . LYS A 1 121 ? 14.568 -25.478 -60.892 1.00 24.84 121 LYS A O 1
ATOM 948 N N . ALA A 1 122 ? 13.603 -23.907 -62.046 1.00 27.30 122 ALA A N 1
ATOM 949 C CA . ALA A 1 122 ? 13.151 -22.972 -63.091 1.00 27.30 122 ALA A CA 1
ATOM 950 C C . ALA A 1 122 ? 12.429 -21.753 -62.437 1.00 27.30 122 ALA A C 1
ATOM 952 O O . ALA A 1 122 ? 12.544 -21.556 -61.232 1.00 27.30 122 ALA A O 1
ATOM 953 N N . GLU A 1 123 ? 11.664 -20.973 -63.214 1.00 28.58 123 GLU A N 1
ATOM 954 C CA . GLU A 1 123 ? 10.833 -19.836 -62.760 1.00 28.58 123 GLU A CA 1
ATOM 955 C C . GLU A 1 123 ? 9.321 -20.057 -63.102 1.00 28.58 123 GLU A C 1
ATOM 957 O O . GLU A 1 123 ? 8.918 -21.212 -63.263 1.00 28.58 123 GLU A O 1
ATOM 962 N N . PRO A 1 124 ? 8.423 -19.043 -63.139 1.00 37.91 124 PRO A N 1
ATOM 963 C CA . PRO A 1 124 ? 7.471 -18.816 -62.051 1.00 37.91 124 PRO A CA 1
ATOM 964 C C . PRO A 1 124 ? 6.000 -18.890 -62.512 1.00 37.91 124 PRO A C 1
ATOM 966 O O . PRO A 1 124 ? 5.707 -18.807 -63.705 1.00 37.91 124 PRO A O 1
ATOM 969 N N . LYS A 1 125 ? 5.040 -18.945 -61.576 1.00 26.52 125 LYS A N 1
ATOM 970 C CA . LYS A 1 125 ? 3.641 -18.581 -61.872 1.00 26.52 125 LYS A CA 1
ATOM 971 C C . LYS A 1 125 ? 3.000 -17.751 -60.766 1.00 26.52 125 LYS A C 1
ATOM 973 O O . LYS A 1 125 ? 3.250 -17.954 -59.584 1.00 26.52 125 LYS A O 1
ATOM 978 N N . THR A 1 126 ? 2.211 -16.787 -61.219 1.00 25.78 126 THR A N 1
ATOM 979 C CA . THR A 1 126 ? 1.550 -15.731 -60.456 1.00 25.78 126 THR A CA 1
ATOM 980 C C . THR A 1 126 ? 0.078 -16.059 -60.176 1.00 25.78 126 THR A C 1
ATOM 982 O O . THR A 1 126 ? -0.464 -17.024 -60.710 1.00 25.78 126 THR A O 1
ATOM 985 N N . ASN A 1 127 ? -0.560 -15.137 -59.445 1.00 25.25 127 ASN A N 1
ATOM 986 C CA . ASN A 1 127 ? -2.002 -14.922 -59.277 1.00 25.25 127 ASN A CA 1
ATOM 987 C C . ASN A 1 127 ? -2.739 -15.790 -58.250 1.00 25.25 127 ASN A C 1
ATOM 989 O O . ASN A 1 127 ? -2.688 -17.013 -58.281 1.00 25.25 127 ASN A O 1
ATOM 993 N N . GLY A 1 128 ? -3.605 -15.111 -57.491 1.00 25.42 128 GLY A N 1
ATOM 994 C CA . GLY A 1 128 ? -4.958 -15.625 -57.275 1.00 25.42 128 GLY A CA 1
ATOM 995 C C . GLY A 1 128 ? -5.372 -15.826 -55.826 1.00 25.42 128 GLY A C 1
ATOM 996 O O . GLY A 1 128 ? -5.364 -16.939 -55.325 1.00 25.42 128 GLY A O 1
ATOM 997 N N . THR A 1 129 ? -5.821 -14.738 -55.205 1.00 29.17 129 THR A N 1
ATOM 998 C CA . THR A 1 129 ? -6.860 -14.697 -54.160 1.00 29.17 129 THR A CA 1
ATOM 999 C C . THR A 1 129 ? -7.758 -15.942 -54.029 1.00 29.17 129 THR A C 1
ATOM 1001 O O . THR A 1 129 ? -8.550 -16.212 -54.931 1.00 29.17 129 THR A O 1
ATOM 1004 N N . ALA A 1 130 ? -7.750 -16.576 -52.852 1.00 27.61 130 ALA A N 1
ATOM 1005 C CA . ALA A 1 130 ? -8.937 -17.154 -52.206 1.00 27.61 130 ALA A CA 1
ATOM 1006 C C . ALA A 1 130 ? -8.630 -17.485 -50.732 1.00 27.61 130 ALA A C 1
ATOM 1008 O O . ALA A 1 130 ? -7.729 -18.272 -50.449 1.00 27.61 130 ALA A O 1
ATOM 1009 N N . SER A 1 131 ? -9.391 -16.917 -49.797 1.00 32.66 131 SER A N 1
ATOM 1010 C CA . SER A 1 131 ? -9.601 -17.518 -48.474 1.00 32.66 131 SER A CA 1
ATOM 1011 C C . SER A 1 131 ? -10.662 -18.620 -48.592 1.00 32.66 131 SER A C 1
ATOM 1013 O O . SER A 1 131 ? -11.539 -18.537 -49.456 1.00 32.66 131 SER A O 1
ATOM 1015 N N . PRO A 1 132 ? -10.578 -19.672 -47.763 1.00 37.94 132 PRO A N 1
ATOM 1016 C CA . PRO A 1 132 ? -11.665 -19.844 -46.794 1.00 37.94 132 PRO A CA 1
ATOM 1017 C C . PRO A 1 132 ? -11.233 -20.397 -45.418 1.00 37.94 132 PRO A C 1
ATOM 1019 O O . PRO A 1 132 ? -10.373 -21.265 -45.331 1.00 37.94 132 PRO A O 1
ATOM 1022 N N . GLN A 1 133 ? -11.919 -19.898 -44.382 1.00 30.23 133 GLN A N 1
ATOM 1023 C CA . GLN A 1 133 ? -12.406 -20.598 -43.174 1.00 30.23 133 GLN A CA 1
ATOM 1024 C C . GLN A 1 133 ? -11.414 -21.468 -42.366 1.00 30.23 133 GLN A C 1
ATOM 1026 O O . GLN A 1 133 ? -10.944 -22.515 -42.790 1.00 30.23 133 GLN A O 1
ATOM 1031 N N . GLU A 1 134 ? -11.007 -20.977 -41.192 1.00 31.31 134 GLU A N 1
ATOM 1032 C CA . GLU A 1 134 ? -11.626 -21.280 -39.880 1.00 31.31 134 GLU A CA 1
ATOM 1033 C C . GLU A 1 134 ? -11.179 -22.619 -39.266 1.00 31.31 134 GLU A C 1
ATOM 1035 O O . GLU A 1 134 ? -11.620 -23.700 -39.642 1.00 31.31 134 GLU A O 1
ATOM 1040 N N . ASN A 1 135 ? -10.365 -22.514 -38.216 1.00 34.72 135 ASN A N 1
ATOM 1041 C CA . ASN A 1 135 ? -10.402 -23.417 -37.068 1.00 34.72 135 ASN A CA 1
ATOM 1042 C C . ASN A 1 135 ? -10.319 -22.526 -35.825 1.00 34.72 135 ASN A C 1
ATOM 1044 O O . ASN A 1 135 ? -9.321 -21.835 -35.623 1.00 34.72 135 ASN A O 1
ATOM 1048 N N . GLY A 1 136 ? -11.415 -22.462 -35.070 1.00 30.98 136 GLY A N 1
ATOM 1049 C CA . GLY A 1 136 ? -11.637 -21.412 -34.080 1.00 30.98 136 GLY A CA 1
ATOM 1050 C C . GLY A 1 136 ? -10.789 -21.553 -32.817 1.00 30.98 136 GLY A C 1
ATOM 1051 O O . GLY A 1 136 ? -10.867 -22.556 -32.111 1.00 30.98 136 GLY A O 1
ATOM 1052 N N . PHE A 1 137 ? -10.074 -20.482 -32.482 1.00 30.73 137 PHE A N 1
ATOM 1053 C CA . PHE A 1 137 ? -9.927 -20.070 -31.088 1.00 30.73 137 PHE A CA 1
ATOM 1054 C C . PHE A 1 137 ? -11.121 -19.162 -30.739 1.00 30.73 137 PHE A C 1
ATOM 1056 O O . PHE A 1 137 ? -11.666 -18.537 -31.653 1.00 30.73 137 PHE A O 1
ATOM 1063 N N . PRO A 1 138 ? -11.571 -19.091 -29.471 1.00 38.06 138 PRO A N 1
ATOM 1064 C CA . PRO A 1 138 ? -12.657 -18.190 -29.090 1.00 38.06 138 PRO A CA 1
ATOM 1065 C C . PRO A 1 138 ? -12.282 -16.748 -29.431 1.00 38.06 138 PRO A C 1
ATOM 1067 O O . PRO A 1 138 ? -11.137 -16.359 -29.203 1.00 38.06 138 PRO A O 1
ATOM 1070 N N . GLU A 1 139 ? -13.229 -15.972 -29.960 1.00 37.53 139 GLU A N 1
ATOM 1071 C CA . GLU A 1 139 ? -12.999 -14.571 -30.322 1.00 37.53 139 GLU A CA 1
ATOM 1072 C C . GLU A 1 139 ? -12.435 -13.794 -29.124 1.00 37.53 139 GLU A C 1
ATOM 1074 O O . GLU A 1 139 ? -13.100 -13.620 -28.097 1.00 37.53 139 GLU A O 1
ATOM 1079 N N . GLU A 1 140 ? -11.192 -13.319 -29.250 1.00 42.53 140 GLU A N 1
ATOM 1080 C CA . GLU A 1 140 ? -10.634 -12.350 -28.315 1.00 42.53 140 GLU A CA 1
ATOM 1081 C C . GLU A 1 140 ? -11.484 -11.082 -28.410 1.00 42.53 140 GLU A C 1
ATOM 1083 O O . GLU A 1 140 ? -11.422 -10.356 -29.401 1.00 42.53 140 GLU A O 1
ATOM 1088 N N . SER A 1 141 ? -12.307 -10.828 -27.386 1.00 47.81 141 SER A N 1
ATOM 1089 C CA . SER A 1 141 ? -13.144 -9.627 -27.348 1.00 47.81 141 SER A CA 1
ATOM 1090 C C . SER A 1 141 ? -12.253 -8.403 -27.549 1.00 47.81 141 SER A C 1
ATOM 1092 O O . SER A 1 141 ? -11.310 -8.239 -26.769 1.00 47.81 141 SER A O 1
ATOM 1094 N N . GLU A 1 142 ? -12.584 -7.559 -28.530 1.00 55.31 142 GLU A N 1
ATOM 1095 C CA . GLU A 1 142 ? -11.771 -6.416 -28.958 1.00 55.31 142 GLU A CA 1
ATOM 1096 C C . GLU A 1 142 ? -11.125 -5.695 -27.768 1.00 55.31 142 GLU A C 1
ATOM 1098 O O . GLU A 1 142 ? -11.804 -5.144 -26.888 1.00 55.31 142 GLU A O 1
ATOM 1103 N N . GLY A 1 143 ? -9.792 -5.756 -27.716 1.00 58.81 143 GLY A N 1
ATOM 1104 C CA . GLY A 1 143 ? -9.014 -5.039 -26.720 1.00 58.81 143 GLY A CA 1
ATOM 1105 C C . GLY A 1 143 ? -9.185 -3.538 -26.923 1.00 58.81 143 GLY A C 1
ATOM 1106 O O . GLY A 1 143 ? -9.098 -3.053 -28.048 1.00 58.81 143 GLY A O 1
ATOM 1107 N N . ALA A 1 144 ? -9.410 -2.800 -25.837 1.00 69.69 144 ALA A N 1
ATOM 1108 C CA . ALA A 1 144 ? -9.474 -1.344 -25.897 1.00 69.69 144 ALA A CA 1
ATOM 1109 C C . ALA A 1 144 ? -8.155 -0.779 -26.458 1.00 69.69 144 ALA A C 1
ATOM 1111 O O . ALA A 1 144 ? -7.071 -1.141 -25.990 1.00 69.69 144 ALA A O 1
ATOM 1112 N N . ALA A 1 145 ? -8.245 0.134 -27.425 1.00 77.56 145 ALA A N 1
ATOM 1113 C CA . ALA A 1 145 ? -7.093 0.746 -28.079 1.00 77.56 145 ALA A CA 1
ATOM 1114 C C . ALA A 1 145 ? -6.318 1.684 -27.137 1.00 77.56 145 ALA A C 1
ATOM 1116 O O . ALA A 1 145 ? -5.143 1.973 -27.365 1.00 77.56 145 ALA A O 1
ATOM 1117 N N . THR A 1 146 ? -6.959 2.157 -26.063 1.00 83.50 146 THR A N 1
ATOM 1118 C CA . THR A 1 146 ? -6.319 2.971 -25.022 1.00 83.50 146 THR A CA 1
ATOM 1119 C C . THR A 1 146 ? -6.729 2.548 -23.614 1.00 83.50 146 THR A C 1
ATOM 1121 O O . THR A 1 146 ? -7.809 2.005 -23.381 1.00 83.50 146 THR A O 1
ATOM 1124 N N . ILE A 1 147 ? -5.888 2.879 -22.631 1.00 82.00 147 ILE A N 1
ATOM 1125 C CA . ILE A 1 147 ? -6.226 2.709 -21.213 1.00 82.00 147 ILE A CA 1
ATOM 1126 C C . ILE A 1 147 ? -7.451 3.544 -20.806 1.00 82.00 147 ILE A C 1
ATOM 1128 O O . ILE A 1 147 ? -8.254 3.086 -20.002 1.00 82.00 147 ILE A O 1
ATOM 1132 N N . GLU A 1 148 ? -7.645 4.737 -21.379 1.00 80.19 148 GLU A N 1
ATOM 1133 C CA . GLU A 1 148 ? -8.819 5.569 -21.081 1.00 80.19 148 GLU A CA 1
ATOM 1134 C C . GLU A 1 148 ? -10.120 4.916 -21.553 1.00 80.19 148 GLU A C 1
ATOM 1136 O O . GLU A 1 148 ? -11.119 4.921 -20.836 1.00 80.19 148 GLU A O 1
ATOM 1141 N N . GLU A 1 149 ? -10.104 4.325 -22.746 1.00 83.38 149 GLU A N 1
ATOM 1142 C CA . GLU A 1 149 ? -11.219 3.552 -23.281 1.00 83.38 149 GLU A CA 1
ATOM 1143 C C . GLU A 1 149 ? -11.502 2.314 -22.423 1.00 83.38 149 GLU A C 1
ATOM 1145 O O . GLU A 1 149 ? -12.657 2.090 -22.057 1.00 83.38 149 GLU A O 1
ATOM 1150 N N . LEU A 1 150 ? -10.465 1.566 -22.020 1.00 85.12 150 LEU A N 1
ATOM 1151 C CA . LEU A 1 150 ? -10.604 0.416 -21.119 1.00 85.12 150 LEU A CA 1
ATOM 1152 C C . LEU A 1 150 ? -11.306 0.814 -19.812 1.00 85.12 150 LEU A C 1
ATOM 1154 O O . LEU A 1 150 ? -12.237 0.138 -19.373 1.00 85.12 150 LEU A O 1
ATOM 1158 N N . MET A 1 151 ? -10.884 1.935 -19.221 1.00 85.31 151 MET A N 1
ATOM 1159 C CA . MET A 1 151 ? -11.441 2.456 -17.972 1.00 85.31 151 MET A CA 1
ATOM 1160 C C . MET A 1 151 ? -12.893 2.920 -18.123 1.00 85.31 151 MET A C 1
ATOM 1162 O O . MET A 1 151 ? -13.705 2.618 -17.257 1.00 85.31 151 MET A O 1
ATOM 1166 N N . ARG A 1 152 ? -13.263 3.582 -19.230 1.00 80.06 152 ARG A N 1
ATOM 1167 C CA . ARG A 1 152 ? -14.659 4.014 -19.447 1.00 80.06 152 ARG A CA 1
ATOM 1168 C C . ARG A 1 152 ? -15.611 2.864 -19.785 1.00 80.06 152 ARG A C 1
ATOM 1170 O O . ARG A 1 152 ? -16.787 2.952 -19.448 1.00 80.06 152 ARG A O 1
ATOM 1177 N N . THR A 1 153 ? -15.141 1.835 -20.494 1.00 75.88 153 THR A N 1
ATOM 1178 C CA . THR A 1 153 ? -16.018 0.824 -21.124 1.00 75.88 153 THR A CA 1
ATOM 1179 C C . THR A 1 153 ? -16.070 -0.516 -20.393 1.00 75.88 153 THR A C 1
ATOM 1181 O O . THR A 1 153 ? -17.117 -1.161 -20.403 1.00 75.88 153 THR A O 1
ATOM 1184 N N . ARG A 1 154 ? -14.969 -0.952 -19.762 1.00 75.44 154 ARG A N 1
ATOM 1185 C CA . ARG A 1 154 ? -14.845 -2.290 -19.149 1.00 75.44 154 ARG A CA 1
ATOM 1186 C C . ARG A 1 154 ? -14.700 -2.259 -17.620 1.00 75.44 154 ARG A C 1
ATOM 1188 O O . ARG A 1 154 ? -14.825 -3.306 -16.989 1.00 75.44 154 ARG A O 1
ATOM 1195 N N . ALA A 1 155 ? -14.430 -1.103 -17.008 1.00 76.25 155 ALA A N 1
ATOM 1196 C CA . ALA A 1 155 ? -14.258 -0.985 -15.559 1.00 76.25 155 ALA A CA 1
ATOM 1197 C C . ALA A 1 155 ? -15.564 -0.557 -14.862 1.00 76.25 155 ALA A C 1
ATOM 1199 O O . ALA A 1 155 ? -15.863 0.628 -14.716 1.00 76.25 155 ALA A O 1
ATOM 1200 N N . HIS A 1 156 ? -16.352 -1.532 -14.405 1.00 83.56 156 HIS A N 1
ATOM 1201 C CA . HIS A 1 156 ? -17.612 -1.294 -13.689 1.00 83.56 156 HIS A CA 1
ATOM 1202 C C . HIS A 1 156 ? -17.382 -0.933 -12.211 1.00 83.56 156 HIS A C 1
ATOM 1204 O O . HIS A 1 156 ? -17.673 -1.714 -11.307 1.00 83.56 156 HIS A O 1
ATOM 1210 N N . PHE A 1 157 ? -16.845 0.261 -11.959 1.00 91.81 157 PHE A N 1
ATOM 1211 C CA . PHE A 1 157 ? -16.691 0.809 -10.611 1.00 91.81 157 PHE A CA 1
ATOM 1212 C C . PHE A 1 157 ? -17.877 1.698 -10.195 1.00 91.81 157 PHE A C 1
ATOM 1214 O O . PHE A 1 157 ? -18.587 2.266 -11.025 1.00 91.81 157 PHE A O 1
ATOM 1221 N N . HIS A 1 158 ? -18.077 1.826 -8.881 1.00 93.44 158 HIS A N 1
ATOM 1222 C CA . HIS A 1 158 ? -19.077 2.709 -8.276 1.00 93.44 158 HIS A CA 1
ATOM 1223 C C . HIS A 1 158 ? -18.812 4.192 -8.591 1.00 93.44 158 HIS A C 1
ATOM 1225 O O . HIS A 1 158 ? -17.666 4.611 -8.781 1.00 93.44 158 HIS A O 1
ATOM 1231 N N . LYS A 1 159 ? -19.868 5.016 -8.583 1.00 92.94 159 LYS A N 1
ATOM 1232 C CA . LYS A 1 159 ? -19.723 6.476 -8.683 1.00 92.94 159 LYS A CA 1
ATOM 1233 C C . LYS A 1 159 ? -19.236 7.072 -7.362 1.00 92.94 159 LYS A C 1
ATOM 1235 O O . LYS A 1 159 ? -19.431 6.500 -6.290 1.00 92.94 159 LYS A O 1
ATOM 1240 N N . VAL A 1 160 ? -18.650 8.263 -7.426 1.00 93.06 160 VAL A N 1
ATOM 1241 C CA . VAL A 1 160 ? -18.184 9.005 -6.243 1.00 93.06 160 VAL A CA 1
ATOM 1242 C C . VAL A 1 160 ? -19.352 9.258 -5.283 1.00 93.06 160 VAL A C 1
ATOM 1244 O O . VAL A 1 160 ? -20.381 9.796 -5.683 1.00 93.06 160 VAL A O 1
ATOM 1247 N N . GLY A 1 161 ? -19.205 8.846 -4.020 1.00 92.50 161 GLY A N 1
ATOM 1248 C CA . GLY A 1 161 ? -20.269 8.906 -3.010 1.00 92.50 161 GLY A CA 1
ATOM 1249 C C . GLY A 1 161 ? -21.238 7.712 -3.007 1.00 92.50 161 GLY A C 1
ATOM 1250 O O . GLY A 1 161 ? -22.014 7.571 -2.063 1.00 92.50 161 GLY A O 1
ATOM 1251 N N . GLU A 1 162 ? -21.174 6.816 -3.997 1.00 96.00 162 GLU A N 1
ATOM 1252 C CA . GLU A 1 162 ? -21.976 5.582 -4.082 1.00 96.00 162 GLU A CA 1
ATOM 1253 C C . GLU A 1 162 ? -21.215 4.351 -3.542 1.00 96.00 162 GLU A C 1
ATOM 1255 O O . GLU A 1 162 ? -21.550 3.217 -3.870 1.00 96.00 162 GLU A O 1
ATOM 1260 N N . ASN A 1 163 ? -20.202 4.536 -2.684 1.00 95.50 163 ASN A N 1
ATOM 1261 C CA . ASN A 1 163 ? -19.346 3.457 -2.157 1.00 95.50 163 ASN A CA 1
ATOM 1262 C C . ASN A 1 163 ? -20.132 2.309 -1.492 1.00 95.50 163 ASN A C 1
ATOM 1264 O O . ASN A 1 163 ? -19.715 1.162 -1.551 1.00 95.50 163 ASN A O 1
ATOM 1268 N N . TYR A 1 164 ? -21.298 2.603 -0.911 1.00 94.38 164 TYR A N 1
ATOM 1269 C CA . TYR A 1 164 ? -22.197 1.612 -0.305 1.00 94.38 164 TYR A CA 1
ATOM 1270 C C . TYR A 1 164 ? -22.816 0.610 -1.296 1.00 94.38 164 TYR A C 1
ATOM 1272 O O . TYR A 1 164 ? -23.515 -0.302 -0.867 1.00 94.38 164 TYR A O 1
ATOM 1280 N N . THR A 1 165 ? -22.600 0.791 -2.602 1.00 94.50 165 THR A N 1
ATOM 1281 C CA . THR A 1 165 ? -23.049 -0.132 -3.656 1.00 94.50 165 THR A CA 1
ATOM 1282 C C . THR A 1 165 ? -22.036 -1.235 -3.974 1.00 94.50 165 THR A C 1
ATOM 1284 O O . THR A 1 165 ? -22.389 -2.173 -4.681 1.00 94.50 165 THR A O 1
ATOM 1287 N N . THR A 1 166 ? -20.791 -1.147 -3.484 1.00 94.12 166 THR A N 1
ATOM 1288 C CA . THR A 1 166 ? -19.764 -2.165 -3.759 1.00 94.12 166 THR A CA 1
ATOM 1289 C C . THR A 1 166 ? -19.872 -3.357 -2.818 1.00 94.12 166 THR A C 1
ATOM 1291 O O . THR A 1 166 ? -20.074 -3.178 -1.614 1.00 94.12 166 THR A O 1
ATOM 1294 N N . ASP A 1 167 ? -19.624 -4.555 -3.346 1.00 94.44 167 ASP A N 1
ATOM 1295 C CA . ASP A 1 167 ? -19.598 -5.797 -2.573 1.00 94.44 167 ASP A CA 1
ATOM 1296 C C . ASP A 1 167 ? -18.697 -5.692 -1.330 1.00 94.44 167 ASP A C 1
ATOM 1298 O O . ASP A 1 167 ? -17.572 -5.193 -1.381 1.00 94.44 167 ASP A O 1
ATOM 1302 N N . GLY A 1 168 ? -19.214 -6.150 -0.188 1.00 94.44 168 GLY A N 1
ATOM 1303 C CA . GLY A 1 168 ? -18.516 -6.111 1.101 1.00 94.44 168 GLY A CA 1
ATOM 1304 C C . GLY A 1 168 ? -18.509 -4.754 1.823 1.00 94.44 168 GLY A C 1
ATOM 1305 O O . GLY A 1 168 ? -17.965 -4.674 2.925 1.00 94.44 168 GLY A O 1
ATOM 1306 N N . TYR A 1 169 ? -19.112 -3.689 1.275 1.00 95.69 169 TYR A N 1
ATOM 1307 C CA . TYR A 1 169 ? -19.150 -2.392 1.960 1.00 95.69 169 TYR A CA 1
ATOM 1308 C C . TYR A 1 169 ? -20.080 -2.404 3.187 1.00 95.69 169 TYR A C 1
ATOM 1310 O O . TYR A 1 169 ? -21.284 -2.635 3.081 1.00 95.69 169 TYR A O 1
ATOM 1318 N N . ILE A 1 170 ? -19.539 -2.080 4.365 1.00 95.94 170 ILE A N 1
ATOM 1319 C CA . ILE A 1 170 ? -20.297 -2.059 5.624 1.00 95.94 170 ILE A CA 1
ATOM 1320 C C . ILE A 1 170 ? -20.927 -0.678 5.849 1.00 95.94 170 ILE A C 1
ATOM 1322 O O . ILE A 1 170 ? -20.242 0.314 6.108 1.00 95.94 170 ILE A O 1
ATOM 1326 N N . THR A 1 171 ? -22.259 -0.605 5.813 1.00 96.19 171 THR A N 1
ATOM 1327 C CA . THR A 1 171 ? -23.000 0.616 6.155 1.00 96.19 171 THR A CA 1
ATOM 1328 C C . THR A 1 171 ? -23.211 0.742 7.664 1.00 96.19 171 THR A C 1
ATOM 1330 O O . THR A 1 171 ? -23.851 -0.102 8.286 1.00 96.19 171 THR A O 1
ATOM 1333 N N . THR A 1 172 ? -22.737 1.842 8.244 1.00 96.62 172 THR A N 1
ATOM 1334 C CA . THR A 1 172 ? -22.934 2.219 9.653 1.00 96.62 172 THR A CA 1
ATOM 1335 C C . THR A 1 172 ? -23.947 3.369 9.769 1.00 96.62 172 THR A C 1
ATOM 1337 O O . THR A 1 172 ? -24.200 4.055 8.772 1.00 96.62 172 THR A O 1
ATOM 1340 N N . PRO A 1 173 ? -24.462 3.694 10.973 1.00 97.94 173 PRO A N 1
ATOM 1341 C CA . PRO A 1 173 ? -25.309 4.875 11.173 1.00 97.94 173 PRO A CA 1
ATOM 1342 C C . PRO A 1 173 ? -24.676 6.199 10.703 1.00 97.94 173 PRO A C 1
ATOM 1344 O O . PRO A 1 173 ? -25.395 7.116 10.316 1.00 97.94 173 PRO A O 1
ATOM 1347 N N . LYS A 1 174 ? -23.335 6.297 10.681 1.00 96.75 174 LYS A N 1
ATOM 1348 C CA . LYS A 1 174 ? -22.598 7.493 10.233 1.00 96.75 174 LYS A CA 1
ATOM 1349 C C . LYS A 1 174 ? -22.305 7.519 8.727 1.00 96.75 174 LYS A C 1
ATOM 1351 O O . LYS A 1 174 ? -21.923 8.564 8.208 1.00 96.75 174 LYS A O 1
ATOM 1356 N N . THR A 1 175 ? -22.493 6.414 7.999 1.00 95.88 175 THR A N 1
ATOM 1357 C CA . THR A 1 175 ? -22.064 6.286 6.592 1.00 95.88 175 THR A CA 1
ATOM 1358 C C . THR A 1 175 ? -22.659 7.366 5.683 1.00 95.88 175 THR A C 1
ATOM 1360 O O . THR A 1 175 ? -21.924 7.952 4.895 1.00 95.88 175 THR A O 1
ATOM 1363 N N . LYS A 1 176 ? -23.949 7.707 5.821 1.00 95.19 176 LYS A N 1
ATOM 1364 C CA . LYS A 1 176 ? -24.577 8.768 5.004 1.00 95.19 176 LYS A CA 1
ATOM 1365 C C . LYS A 1 176 ? -23.954 10.150 5.243 1.00 95.19 176 LYS A C 1
ATOM 1367 O O . LYS A 1 176 ? -23.749 10.905 4.298 1.00 95.19 176 LYS A O 1
ATOM 1372 N N . GLU A 1 177 ? -23.629 10.472 6.494 1.00 97.06 177 GLU A N 1
ATOM 1373 C CA . GLU A 1 177 ? -22.998 11.744 6.863 1.00 97.06 177 GLU A CA 1
ATOM 1374 C C . GLU A 1 177 ? -21.557 11.829 6.336 1.00 97.06 177 GLU A C 1
ATOM 1376 O O . GLU A 1 177 ? -21.159 12.851 5.773 1.00 97.06 177 GLU A O 1
ATOM 1381 N N . LEU A 1 178 ? -20.796 10.738 6.477 1.00 97.19 178 LEU A N 1
ATOM 1382 C CA . LEU A 1 178 ? -19.418 10.632 5.998 1.00 97.19 178 LEU A CA 1
ATOM 1383 C C . LEU A 1 178 ? -19.339 10.727 4.469 1.00 97.19 178 LEU A C 1
ATOM 1385 O O . LEU A 1 178 ? -18.490 11.451 3.956 1.00 97.19 178 LEU A O 1
ATOM 1389 N N . LEU A 1 179 ? -20.250 10.071 3.742 1.00 95.88 179 LEU A N 1
ATOM 1390 C CA . LEU A 1 179 ? -20.314 10.161 2.281 1.00 95.88 179 LEU A CA 1
ATOM 1391 C C . LEU A 1 179 ? -20.695 11.569 1.804 1.00 95.88 179 LEU A C 1
ATOM 1393 O O . LEU A 1 179 ? -20.088 12.056 0.855 1.00 95.88 179 LEU A O 1
ATOM 1397 N N . ARG A 1 180 ? -21.613 12.270 2.490 1.00 94.69 180 ARG A N 1
ATOM 1398 C CA . ARG A 1 180 ? -21.908 13.685 2.192 1.00 94.69 180 ARG A CA 1
ATOM 1399 C C . ARG A 1 180 ? -20.658 14.558 2.348 1.00 94.69 180 ARG A C 1
ATOM 1401 O O . ARG A 1 180 ? -20.292 15.264 1.413 1.00 94.69 180 ARG A O 1
ATOM 1408 N N . LYS A 1 181 ? -19.967 14.454 3.491 1.00 96.31 181 LYS A N 1
ATOM 1409 C CA . LYS A 1 181 ? -18.705 15.174 3.756 1.00 96.31 181 LYS A CA 1
ATOM 1410 C C . LYS A 1 181 ? -17.619 14.844 2.722 1.00 96.31 181 LYS A C 1
ATOM 1412 O O . LYS A 1 181 ? -16.891 15.733 2.295 1.00 96.31 181 LYS A O 1
ATOM 1417 N N . HIS A 1 182 ? -17.528 13.585 2.291 1.00 94.81 182 HIS A N 1
ATOM 1418 C CA . HIS A 1 182 ? -16.603 13.145 1.247 1.00 94.81 182 HIS A CA 1
ATOM 1419 C C . HIS A 1 182 ? -16.923 13.761 -0.125 1.00 94.81 182 HIS A C 1
ATOM 1421 O O . HIS A 1 182 ? -16.019 14.278 -0.781 1.00 94.81 182 HIS A O 1
ATOM 1427 N N . VAL A 1 183 ? -18.189 13.751 -0.556 1.00 93.81 183 VAL A N 1
ATOM 1428 C CA . VAL A 1 183 ? -18.613 14.368 -1.827 1.00 93.81 183 VAL A CA 1
ATOM 1429 C C . VAL A 1 183 ? -18.369 15.880 -1.809 1.00 93.81 183 VAL A C 1
ATOM 1431 O O . VAL A 1 183 ? -17.873 16.419 -2.795 1.00 93.81 183 VAL A O 1
ATOM 1434 N N . GLU A 1 184 ? -18.622 16.551 -0.682 1.00 93.50 184 GLU A N 1
ATOM 1435 C CA . GLU A 1 184 ? -18.313 17.976 -0.491 1.00 93.50 184 GLU A CA 1
ATOM 1436 C C . GLU A 1 184 ? -16.804 18.256 -0.585 1.00 93.50 184 GLU A C 1
ATOM 1438 O O . GLU A 1 184 ? -16.391 19.134 -1.339 1.00 93.50 184 GLU A O 1
ATOM 1443 N N . ALA A 1 185 ? -15.966 17.469 0.099 1.00 90.44 185 ALA A N 1
ATOM 1444 C CA . ALA A 1 185 ? -14.509 17.631 0.080 1.00 90.44 185 ALA A CA 1
ATOM 1445 C C . ALA A 1 185 ? -13.853 17.293 -1.276 1.00 90.44 185 ALA A C 1
ATOM 1447 O O . ALA A 1 185 ? -12.782 17.809 -1.592 1.00 90.44 185 ALA A O 1
ATOM 1448 N N . THR A 1 186 ? -14.471 16.420 -2.078 1.00 91.00 186 THR A N 1
ATOM 1449 C CA . THR A 1 186 ? -13.969 16.009 -3.406 1.00 91.00 186 THR A CA 1
ATOM 1450 C C . THR A 1 186 ? -14.604 16.770 -4.569 1.00 91.00 186 THR A C 1
ATOM 1452 O O . THR A 1 186 ? -14.145 16.643 -5.707 1.00 91.00 186 THR A O 1
ATOM 1455 N N . GLY A 1 187 ? -15.677 17.529 -4.325 1.00 91.31 187 GLY A N 1
ATOM 1456 C CA . GLY A 1 187 ? -16.517 18.104 -5.378 1.00 91.31 187 GLY A CA 1
ATOM 1457 C C . GLY A 1 187 ? -17.140 17.045 -6.298 1.00 91.31 187 GLY A C 1
ATOM 1458 O O . GLY A 1 187 ? -17.345 17.316 -7.479 1.00 91.31 187 GLY A O 1
ATOM 1459 N N . GLY A 1 188 ? -17.357 15.822 -5.798 1.00 90.75 188 GLY A N 1
ATOM 1460 C CA . GLY A 1 188 ? -17.854 14.684 -6.581 1.00 90.75 188 GLY A CA 1
ATOM 1461 C C . GLY A 1 188 ? -16.875 14.124 -7.624 1.00 90.75 188 GLY A C 1
ATOM 1462 O O . GLY A 1 188 ? -17.283 13.327 -8.468 1.00 90.75 188 GLY A O 1
ATOM 1463 N N . LYS A 1 189 ? -15.594 14.521 -7.600 1.00 92.69 189 LYS A N 1
ATOM 1464 C CA . LYS A 1 189 ? -14.572 14.043 -8.547 1.00 92.69 189 LYS A CA 1
ATOM 1465 C C . LYS A 1 189 ? -13.977 12.703 -8.123 1.00 92.69 189 LYS A C 1
ATOM 1467 O O . LYS A 1 189 ? -13.790 12.442 -6.938 1.00 92.69 189 LYS A O 1
ATOM 1472 N N . VAL A 1 190 ? -13.609 11.876 -9.103 1.00 95.56 190 VAL A N 1
ATOM 1473 C CA . VAL A 1 190 ? -12.811 10.662 -8.869 1.00 95.56 190 VAL A CA 1
ATOM 1474 C C . VAL A 1 190 ? -11.443 11.066 -8.314 1.00 95.56 190 VAL A C 1
ATOM 1476 O O . VAL A 1 190 ? -10.751 11.869 -8.935 1.00 95.56 190 VAL A O 1
ATOM 1479 N N . ILE A 1 191 ? -11.042 10.509 -7.170 1.00 96.62 191 ILE A N 1
ATOM 1480 C CA . ILE A 1 191 ? -9.711 10.713 -6.582 1.00 96.62 191 ILE A CA 1
ATOM 1481 C C . ILE A 1 191 ? -9.022 9.353 -6.445 1.00 96.62 191 ILE A C 1
ATOM 1483 O O . ILE A 1 191 ? -9.502 8.487 -5.715 1.00 96.62 191 ILE A O 1
ATOM 1487 N N . THR A 1 192 ? -7.895 9.167 -7.128 1.00 97.88 192 THR A N 1
ATOM 1488 C CA . THR A 1 192 ? -7.034 7.978 -7.018 1.00 97.88 192 THR A CA 1
ATOM 1489 C C . THR A 1 192 ? -5.669 8.349 -6.429 1.00 97.88 192 THR A C 1
ATOM 1491 O O . THR A 1 192 ? -5.358 9.522 -6.193 1.00 97.88 192 THR A O 1
ATOM 1494 N N . ARG A 1 193 ? -4.835 7.339 -6.156 1.00 98.19 193 ARG A N 1
ATOM 1495 C CA . ARG A 1 193 ? -3.446 7.535 -5.730 1.00 98.19 193 ARG A CA 1
ATOM 1496 C C . ARG A 1 193 ? -2.558 6.451 -6.327 1.00 98.19 193 ARG A C 1
ATOM 1498 O O . ARG A 1 193 ? -2.961 5.292 -6.341 1.00 98.19 193 ARG A O 1
ATOM 1505 N N . PHE A 1 194 ? -1.345 6.797 -6.732 1.00 97.62 194 PHE A N 1
ATOM 1506 C CA . PHE A 1 194 ? -0.274 5.823 -6.932 1.00 97.62 194 PHE A CA 1
ATOM 1507 C C . PHE A 1 194 ? 0.680 5.916 -5.730 1.00 97.62 194 PHE A C 1
ATOM 1509 O O . PHE A 1 194 ? 1.259 6.990 -5.543 1.00 97.62 194 PHE A O 1
ATOM 1516 N N . PRO A 1 195 ? 0.801 4.859 -4.896 1.00 96.25 195 PRO A N 1
ATOM 1517 C CA . PRO A 1 195 ? 1.643 4.891 -3.709 1.00 96.25 195 PRO A CA 1
ATOM 1518 C C . PRO A 1 195 ? 2.870 3.965 -3.815 1.00 96.25 195 PRO A C 1
ATOM 1520 O O . PRO A 1 195 ? 2.790 2.811 -3.397 1.00 96.25 195 PRO A O 1
ATOM 1523 N N . PRO A 1 196 ? 3.977 4.418 -4.425 1.00 94.31 196 PRO A N 1
ATOM 1524 C CA . PRO A 1 196 ? 5.233 3.676 -4.449 1.00 94.31 196 PRO A CA 1
ATOM 1525 C C . PRO A 1 196 ? 6.057 3.918 -3.174 1.00 94.31 196 PRO A C 1
ATOM 1527 O O . PRO A 1 196 ? 6.091 5.033 -2.651 1.00 94.31 196 PRO A O 1
ATOM 1530 N N . GLU A 1 197 ? 6.781 2.896 -2.724 1.00 90.88 197 GLU A N 1
ATOM 1531 C CA . GLU A 1 197 ? 7.845 3.051 -1.727 1.00 90.88 197 GLU A CA 1
ATOM 1532 C C . GLU A 1 197 ? 9.074 3.729 -2.377 1.00 90.88 197 GLU A C 1
ATOM 1534 O O . GLU A 1 197 ? 9.489 3.317 -3.466 1.00 90.88 197 GLU A O 1
ATOM 1539 N N . PRO A 1 198 ? 9.686 4.755 -1.756 1.00 84.31 198 PRO A N 1
ATOM 1540 C CA . PRO A 1 198 ? 10.838 5.478 -2.311 1.00 84.31 198 PRO A CA 1
ATOM 1541 C C . PRO A 1 198 ? 12.192 4.785 -2.035 1.00 84.31 198 PRO A C 1
ATOM 1543 O O . PRO A 1 198 ? 13.213 5.444 -1.842 1.00 84.31 198 PRO A O 1
ATOM 1546 N N . ASN A 1 199 ? 12.206 3.450 -2.014 1.00 82.38 199 ASN A N 1
ATOM 1547 C CA . ASN A 1 199 ? 13.357 2.616 -1.642 1.00 82.38 199 ASN A CA 1
ATOM 1548 C C . ASN A 1 199 ? 13.891 1.726 -2.781 1.00 82.38 199 ASN A C 1
ATOM 1550 O O . ASN A 1 199 ? 14.826 0.951 -2.581 1.00 82.38 199 ASN A O 1
ATOM 1554 N N . GLY A 1 200 ? 13.303 1.810 -3.979 1.00 78.06 200 GLY A N 1
ATOM 1555 C CA . GLY A 1 200 ? 13.630 0.914 -5.084 1.00 78.06 200 GLY A CA 1
ATOM 1556 C C . GLY A 1 200 ? 13.239 1.442 -6.462 1.00 78.06 200 GLY A C 1
ATOM 1557 O O . GLY A 1 200 ? 12.632 2.500 -6.621 1.00 78.06 200 GLY A O 1
ATOM 1558 N N . VAL A 1 201 ? 13.613 0.685 -7.497 1.00 82.12 201 VAL A N 1
ATOM 1559 C CA . VAL A 1 201 ? 13.380 1.053 -8.903 1.00 82.12 201 VAL A CA 1
ATOM 1560 C C . VAL A 1 201 ? 12.054 0.484 -9.408 1.00 82.12 201 VAL A C 1
ATOM 1562 O O . VAL A 1 201 ? 11.770 -0.708 -9.271 1.00 82.12 201 VAL A O 1
ATOM 1565 N N . LEU A 1 202 ? 11.259 1.315 -10.087 1.00 91.19 202 LEU A N 1
ATOM 1566 C CA . LEU A 1 202 ? 10.006 0.880 -10.699 1.00 91.19 202 LEU A CA 1
ATOM 1567 C C . LEU A 1 202 ? 10.240 -0.114 -11.853 1.00 91.19 202 LEU A C 1
ATOM 1569 O O . LEU A 1 202 ? 10.597 0.261 -12.966 1.00 91.19 202 LEU A O 1
ATOM 1573 N N . HIS A 1 203 ? 9.952 -1.395 -11.619 1.00 91.31 203 HIS A N 1
ATOM 1574 C CA . HIS A 1 203 ? 9.864 -2.409 -12.680 1.00 91.31 203 HIS A CA 1
ATOM 1575 C C . HIS A 1 203 ? 8.553 -2.324 -13.495 1.00 91.31 203 HIS A C 1
ATOM 1577 O O . HIS A 1 203 ? 7.565 -1.745 -13.038 1.00 91.31 203 HIS A O 1
ATOM 1583 N N . ILE A 1 204 ? 8.473 -3.030 -14.633 1.00 92.50 204 ILE A N 1
ATOM 1584 C CA . ILE A 1 204 ? 7.317 -3.034 -15.562 1.00 92.50 204 ILE A CA 1
ATOM 1585 C C . ILE A 1 204 ? 5.942 -3.299 -14.913 1.00 92.50 204 ILE A C 1
ATOM 1587 O O . ILE A 1 204 ? 4.943 -2.737 -15.355 1.00 92.50 204 ILE A O 1
ATOM 1591 N N . GLY A 1 205 ? 5.864 -4.072 -13.822 1.00 91.69 205 GLY A N 1
ATOM 1592 C CA . GLY A 1 205 ? 4.614 -4.257 -13.067 1.00 91.69 205 GLY A CA 1
ATOM 1593 C C . GLY A 1 205 ? 3.995 -2.944 -12.556 1.00 91.69 205 GLY A C 1
ATOM 1594 O O . GLY A 1 205 ? 2.772 -2.805 -12.534 1.00 91.69 205 GLY A O 1
ATOM 1595 N N . HIS A 1 206 ? 4.818 -1.936 -12.245 1.00 95.38 206 HIS A N 1
ATOM 1596 C CA . HIS A 1 206 ? 4.357 -0.608 -11.839 1.00 95.38 206 HIS A CA 1
ATOM 1597 C C . HIS A 1 206 ? 3.730 0.169 -12.995 1.00 95.38 206 HIS A C 1
ATOM 1599 O O . HIS A 1 206 ? 2.828 0.962 -12.751 1.00 95.38 206 HIS A O 1
ATOM 1605 N N . ALA A 1 207 ? 4.102 -0.101 -14.253 1.00 94.00 207 ALA A N 1
ATOM 1606 C CA . ALA A 1 207 ? 3.445 0.524 -15.399 1.00 94.00 207 ALA A CA 1
ATOM 1607 C C . ALA A 1 207 ? 1.947 0.176 -15.441 1.00 94.00 207 ALA A C 1
ATOM 1609 O O . ALA A 1 207 ? 1.138 1.040 -15.774 1.00 94.00 207 ALA A O 1
ATOM 1610 N N . LYS A 1 208 ? 1.549 -1.038 -15.020 1.00 93.81 208 LYS A N 1
ATOM 1611 C CA . LYS A 1 208 ? 0.132 -1.397 -14.831 1.00 93.81 208 LYS A CA 1
ATOM 1612 C C . LYS A 1 208 ? -0.505 -0.575 -13.706 1.00 93.81 208 LYS A C 1
ATOM 1614 O O . LYS A 1 208 ? -1.586 -0.031 -13.901 1.00 93.81 208 LYS A O 1
ATOM 1619 N N . ALA A 1 209 ? 0.153 -0.450 -12.552 1.00 95.38 209 ALA A N 1
ATOM 1620 C CA . ALA A 1 209 ? -0.367 0.320 -11.418 1.00 95.38 209 ALA A CA 1
ATOM 1621 C C . ALA A 1 209 ? -0.526 1.821 -11.736 1.00 95.38 209 ALA A C 1
ATOM 1623 O O . ALA A 1 209 ? -1.553 2.409 -11.396 1.00 95.38 209 ALA A O 1
ATOM 1624 N N . ILE A 1 210 ? 0.445 2.421 -12.432 1.00 96.50 210 ILE A N 1
ATOM 1625 C CA . ILE A 1 210 ? 0.406 3.811 -12.906 1.00 96.50 210 ILE A CA 1
ATOM 1626 C C . ILE A 1 210 ? -0.746 3.986 -13.902 1.00 96.50 210 ILE A C 1
ATOM 1628 O O . ILE A 1 210 ? -1.622 4.820 -13.680 1.00 96.50 210 ILE A O 1
ATOM 1632 N N . ASN A 1 211 ? -0.813 3.154 -14.947 1.00 95.19 211 ASN A N 1
ATOM 1633 C CA . ASN A 1 211 ? -1.870 3.245 -15.957 1.00 95.19 211 ASN A CA 1
ATOM 1634 C C . ASN A 1 211 ? -3.275 3.022 -15.378 1.00 95.19 211 ASN A C 1
ATOM 1636 O O . ASN A 1 211 ? -4.207 3.697 -15.799 1.00 95.19 211 ASN A O 1
ATOM 1640 N N . ILE A 1 212 ? -3.446 2.144 -14.385 1.00 94.56 212 ILE A N 1
ATOM 1641 C CA . ILE A 1 212 ? -4.738 1.995 -13.702 1.00 94.56 212 ILE A CA 1
ATOM 1642 C C . ILE A 1 212 ? -5.073 3.253 -12.891 1.00 94.56 212 ILE A C 1
ATOM 1644 O O . ILE A 1 212 ? -6.130 3.839 -13.104 1.00 94.56 212 ILE A O 1
ATOM 1648 N N . ASN A 1 213 ? -4.197 3.707 -11.989 1.00 96.81 213 ASN A N 1
ATOM 1649 C CA . ASN A 1 213 ? -4.543 4.803 -11.075 1.00 96.81 213 ASN A CA 1
ATOM 1650 C C . ASN A 1 213 ? -4.670 6.157 -11.787 1.00 96.81 213 ASN A C 1
ATOM 1652 O O . ASN A 1 213 ? -5.670 6.855 -11.596 1.00 96.81 213 ASN A O 1
ATOM 1656 N N . PHE A 1 214 ? -3.697 6.521 -12.626 1.00 96.75 214 PHE A N 1
ATOM 1657 C CA . PHE A 1 214 ? -3.728 7.782 -13.367 1.00 96.75 214 PHE A CA 1
ATOM 1658 C C . PHE A 1 214 ? -4.679 7.722 -14.567 1.00 96.75 214 PHE A C 1
ATOM 1660 O O . PHE A 1 214 ? -5.419 8.678 -14.796 1.00 96.75 214 PHE A O 1
ATOM 1667 N N . GLY A 1 215 ? -4.715 6.602 -15.298 1.00 94.38 215 GLY A N 1
ATOM 1668 C CA . GLY A 1 215 ? -5.625 6.416 -16.430 1.00 94.38 215 GLY A CA 1
ATOM 1669 C C . GLY A 1 215 ? -7.092 6.430 -16.007 1.00 94.38 215 GLY A C 1
ATOM 1670 O O . GLY A 1 215 ? -7.885 7.092 -16.668 1.00 94.38 215 GLY A O 1
ATOM 1671 N N . TYR A 1 216 ? -7.459 5.810 -14.877 1.00 95.00 216 TYR A N 1
ATOM 1672 C CA . TYR A 1 216 ? -8.830 5.879 -14.352 1.00 95.00 216 TYR A CA 1
ATOM 1673 C C . TYR A 1 216 ? -9.220 7.306 -13.941 1.00 95.00 216 TYR A C 1
ATOM 1675 O O . TYR A 1 216 ? -10.273 7.797 -14.346 1.00 95.00 216 TYR A O 1
ATOM 1683 N N . ALA A 1 217 ? -8.355 8.026 -13.216 1.00 95.19 217 ALA A N 1
ATOM 1684 C CA . ALA A 1 217 ? -8.609 9.434 -12.902 1.00 95.19 217 ALA A CA 1
ATOM 1685 C C . ALA A 1 217 ? -8.790 10.275 -14.178 1.00 95.19 217 ALA A C 1
ATOM 1687 O O . ALA A 1 217 ? -9.804 10.955 -14.322 1.00 95.19 217 ALA A O 1
ATOM 1688 N N . LYS A 1 218 ? -7.864 10.179 -15.139 1.00 93.75 218 LYS A N 1
ATOM 1689 C CA . LYS A 1 218 ? -7.911 10.927 -16.405 1.00 93.75 218 LYS A CA 1
ATOM 1690 C C . LYS A 1 218 ? -9.160 10.594 -17.232 1.00 93.75 218 LYS A C 1
ATOM 1692 O O . LYS A 1 218 ? -9.834 11.501 -17.716 1.00 93.75 218 LYS A O 1
ATOM 1697 N N . ALA A 1 219 ? -9.513 9.313 -17.332 1.00 91.88 219 ALA A N 1
ATOM 1698 C CA . ALA A 1 219 ? -10.679 8.831 -18.068 1.00 91.88 219 ALA A CA 1
ATOM 1699 C C . ALA A 1 219 ? -12.005 9.423 -17.557 1.00 91.88 219 ALA A C 1
ATOM 1701 O O . ALA A 1 219 ? -12.904 9.665 -18.367 1.00 91.88 219 ALA A O 1
ATOM 1702 N N . HIS A 1 220 ? -12.095 9.692 -16.249 1.00 90.31 220 HIS A N 1
ATOM 1703 C CA . HIS A 1 220 ? -13.291 10.178 -15.552 1.00 90.31 220 HIS A CA 1
ATOM 1704 C C . HIS A 1 220 ? -13.194 11.645 -15.070 1.00 90.31 220 HIS A C 1
ATOM 1706 O O . HIS A 1 220 ? -13.996 12.067 -14.238 1.00 90.31 220 HIS A O 1
ATOM 1712 N N . GLY A 1 221 ? -12.232 12.440 -15.564 1.00 89.94 221 GLY A N 1
ATOM 1713 C CA . GLY A 1 221 ? -12.080 13.859 -15.181 1.00 89.94 221 GLY A CA 1
ATOM 1714 C C . GLY A 1 221 ? -11.694 14.090 -13.709 1.00 89.94 221 GLY A C 1
ATOM 1715 O O . GLY A 1 221 ? -11.952 15.156 -13.144 1.00 89.94 221 GLY A O 1
ATOM 1716 N N . GLY A 1 222 ? -11.121 13.065 -13.082 1.00 93.94 222 GLY A N 1
ATOM 1717 C CA . GLY A 1 222 ? -10.656 13.037 -11.704 1.00 93.94 222 GLY A CA 1
ATOM 1718 C C . GLY A 1 222 ? -9.213 13.508 -11.516 1.00 93.94 222 GLY A C 1
ATOM 1719 O O . GLY A 1 222 ? -8.587 14.071 -12.411 1.00 93.94 222 GLY A O 1
ATOM 1720 N N . LEU A 1 223 ? -8.679 13.249 -10.323 1.00 96.31 223 LEU A N 1
ATOM 1721 C CA . LEU A 1 223 ? -7.321 13.594 -9.902 1.00 96.31 223 LEU A CA 1
ATOM 1722 C C . LEU A 1 223 ? -6.604 12.347 -9.367 1.00 96.31 223 LEU A C 1
ATOM 1724 O O . LEU A 1 223 ? -7.191 11.584 -8.602 1.00 96.31 223 LEU A O 1
ATOM 1728 N N . CYS A 1 224 ? -5.331 12.164 -9.718 1.00 98.12 224 CYS A N 1
ATOM 1729 C CA . CYS A 1 224 ? -4.473 11.128 -9.137 1.00 98.12 224 CYS A CA 1
ATOM 1730 C C . CYS A 1 224 ? -3.327 11.789 -8.366 1.00 98.12 224 CYS A C 1
ATOM 1732 O O . CYS A 1 224 ? -2.574 12.581 -8.938 1.00 98.12 224 CYS A O 1
ATOM 1734 N N . ASN A 1 225 ? -3.192 11.479 -7.076 1.00 97.75 225 ASN A N 1
ATOM 1735 C CA . ASN A 1 225 ? -2.038 11.908 -6.284 1.00 97.75 225 ASN A CA 1
ATOM 1736 C C . ASN A 1 225 ? -0.878 10.909 -6.465 1.00 97.75 225 ASN A C 1
ATOM 1738 O O . ASN A 1 225 ? -1.098 9.695 -6.440 1.00 97.75 225 ASN A O 1
ATOM 1742 N N . LEU A 1 226 ? 0.356 11.403 -6.558 1.00 97.75 226 LEU A N 1
ATOM 1743 C CA . LEU A 1 226 ? 1.547 10.600 -6.277 1.00 97.75 226 LEU A CA 1
ATOM 1744 C C . LEU A 1 226 ? 1.778 10.680 -4.763 1.00 97.75 226 LEU A C 1
ATOM 1746 O O . LEU A 1 226 ? 1.953 11.777 -4.230 1.00 97.75 226 LEU A O 1
ATOM 1750 N N . ARG A 1 227 ? 1.692 9.550 -4.054 1.00 97.12 227 ARG A N 1
ATOM 1751 C CA . ARG A 1 227 ? 1.863 9.521 -2.595 1.00 97.12 227 ARG A CA 1
ATOM 1752 C C . ARG A 1 227 ? 2.965 8.552 -2.205 1.00 97.12 227 ARG A C 1
ATOM 1754 O O . ARG A 1 227 ? 2.678 7.372 -2.053 1.00 97.12 227 ARG A O 1
ATOM 1761 N N . PHE A 1 228 ? 4.181 9.049 -2.035 1.00 94.56 228 PHE A N 1
ATOM 1762 C CA . PHE A 1 228 ? 5.293 8.219 -1.579 1.00 94.56 228 PHE A CA 1
ATOM 1763 C C . PHE A 1 228 ? 4.945 7.544 -0.248 1.00 94.56 228 PHE A C 1
ATOM 1765 O O . PHE A 1 228 ? 4.366 8.183 0.630 1.00 94.56 228 PHE A O 1
ATOM 1772 N N . ASP A 1 229 ? 5.227 6.244 -0.144 1.00 92.81 229 ASP A N 1
ATOM 1773 C CA . ASP A 1 229 ? 5.006 5.470 1.078 1.00 92.81 229 ASP A CA 1
ATOM 1774 C C . ASP A 1 229 ? 6.291 5.436 1.918 1.00 92.81 229 ASP A C 1
ATOM 1776 O O . ASP A 1 229 ? 6.993 4.434 2.023 1.00 92.81 229 ASP A O 1
ATOM 1780 N N . ASP A 1 230 ? 6.617 6.605 2.464 1.00 89.69 230 ASP A N 1
ATOM 1781 C CA . ASP A 1 230 ? 7.799 6.936 3.267 1.00 89.69 230 ASP A CA 1
ATOM 1782 C C . ASP A 1 230 ? 7.585 6.612 4.758 1.00 89.69 230 ASP A C 1
ATOM 1784 O O . ASP A 1 230 ? 7.688 7.440 5.664 1.00 89.69 230 ASP A O 1
ATOM 1788 N N . THR A 1 231 ? 7.170 5.371 5.018 1.00 85.31 231 THR A N 1
ATOM 1789 C CA . THR A 1 231 ? 6.930 4.865 6.380 1.00 85.31 231 THR A CA 1
ATOM 1790 C C . THR A 1 231 ? 8.164 4.213 7.008 1.00 85.31 231 THR A C 1
ATOM 1792 O O . THR A 1 231 ? 8.110 3.819 8.174 1.00 85.31 231 THR A O 1
ATOM 1795 N N . ASN A 1 232 ? 9.273 4.095 6.267 1.00 81.69 232 ASN A N 1
ATOM 1796 C CA . ASN A 1 232 ? 10.481 3.394 6.698 1.00 81.69 232 ASN A CA 1
ATOM 1797 C C . ASN A 1 232 ? 11.745 4.248 6.456 1.00 81.69 232 ASN A C 1
ATOM 1799 O O . ASN A 1 232 ? 12.381 4.104 5.408 1.00 81.69 232 ASN A O 1
ATOM 1803 N N . PRO A 1 233 ? 12.165 5.061 7.444 1.00 72.56 233 PRO A N 1
ATOM 1804 C CA . PRO A 1 233 ? 13.195 6.086 7.263 1.00 72.56 233 PRO A CA 1
ATOM 1805 C C . PRO A 1 233 ? 14.601 5.541 6.963 1.00 72.56 233 PRO A C 1
ATOM 1807 O O . PRO A 1 233 ? 15.482 6.312 6.594 1.00 72.56 233 PRO A O 1
ATOM 1810 N N . GLU A 1 234 ? 14.849 4.237 7.122 1.00 67.38 234 GLU A N 1
ATOM 1811 C CA . GLU A 1 234 ? 16.171 3.636 6.887 1.00 67.38 234 GLU A CA 1
ATOM 1812 C C . GLU A 1 234 ? 16.456 3.315 5.412 1.00 67.38 234 GLU A C 1
ATOM 1814 O O . GLU A 1 234 ? 17.603 3.040 5.060 1.00 67.38 234 GLU A O 1
ATOM 1819 N N . LYS A 1 235 ? 15.433 3.308 4.544 1.00 67.88 235 LYS A N 1
ATOM 1820 C CA . LYS A 1 235 ? 15.545 2.801 3.161 1.00 67.88 235 LYS A CA 1
ATOM 1821 C C . LYS A 1 235 ? 15.332 3.858 2.074 1.00 67.88 235 LYS A C 1
ATOM 1823 O O . LYS A 1 235 ? 15.203 3.510 0.904 1.00 67.88 235 LYS A O 1
ATOM 1828 N N . GLU A 1 236 ? 15.273 5.132 2.439 1.00 71.44 236 GLU A N 1
ATOM 1829 C CA . GLU A 1 236 ? 14.847 6.206 1.539 1.00 71.44 236 GLU A CA 1
ATOM 1830 C C . GLU A 1 236 ? 16.042 6.953 0.939 1.00 71.44 236 GLU A C 1
ATOM 1832 O O . GLU A 1 236 ? 16.922 7.433 1.652 1.00 71.44 236 GLU A O 1
ATOM 1837 N N . GLU A 1 237 ? 16.066 7.096 -0.389 1.00 77.38 237 GLU A N 1
ATOM 1838 C CA . GLU A 1 237 ? 17.080 7.894 -1.082 1.00 77.38 237 GLU A CA 1
ATOM 1839 C C . GLU A 1 237 ? 16.431 8.841 -2.095 1.00 77.38 237 GLU A C 1
ATOM 1841 O O . GLU A 1 237 ? 15.654 8.416 -2.950 1.00 77.38 237 GLU A O 1
ATOM 1846 N N . GLU A 1 238 ? 16.828 10.119 -2.083 1.00 84.06 238 GLU A N 1
ATOM 1847 C CA . GLU A 1 238 ? 16.300 11.179 -2.966 1.00 84.06 238 GLU A CA 1
ATOM 1848 C C . GLU A 1 238 ? 16.320 10.796 -4.465 1.00 84.06 238 GLU A C 1
ATOM 1850 O O . GLU A 1 238 ? 15.450 11.198 -5.243 1.00 84.06 238 GLU A O 1
ATOM 1855 N N . LYS A 1 239 ? 17.288 9.961 -4.873 1.00 86.81 239 LYS A N 1
ATOM 1856 C CA . LYS A 1 239 ? 17.405 9.433 -6.242 1.00 86.81 239 LYS A CA 1
ATOM 1857 C C . LYS A 1 239 ? 16.170 8.633 -6.681 1.00 86.81 239 LYS A C 1
ATOM 1859 O O . LYS A 1 239 ? 15.806 8.689 -7.854 1.00 86.81 239 LYS A O 1
ATOM 1864 N N . PHE A 1 240 ? 15.527 7.902 -5.766 1.0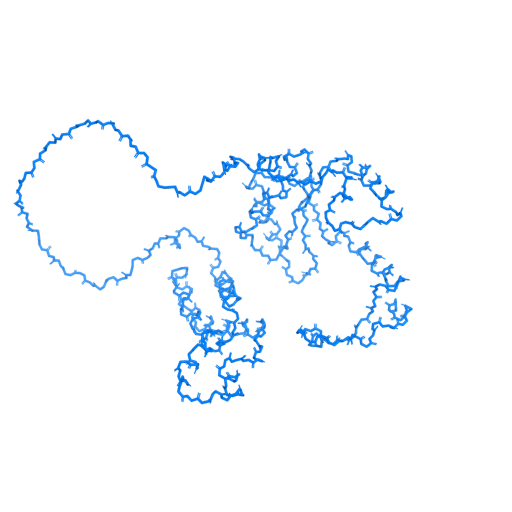0 87.94 240 PHE A N 1
ATOM 1865 C CA . PHE A 1 240 ? 14.355 7.082 -6.070 1.00 87.94 240 PHE A CA 1
ATOM 1866 C C . PHE A 1 240 ? 13.097 7.939 -6.205 1.00 87.94 240 PHE A C 1
ATOM 1868 O O . PHE A 1 240 ? 12.340 7.719 -7.147 1.00 87.94 240 PHE A O 1
ATOM 1875 N N . PHE A 1 241 ? 12.916 8.962 -5.360 1.00 88.62 241 PHE A N 1
ATOM 1876 C CA . PHE A 1 241 ? 11.815 9.927 -5.495 1.00 88.62 241 PHE A CA 1
ATOM 1877 C C . PHE A 1 241 ? 11.791 10.553 -6.898 1.00 88.62 241 PHE A C 1
ATOM 1879 O O . PHE A 1 241 ? 10.778 10.474 -7.595 1.00 88.62 241 PHE A O 1
ATOM 1886 N N . LYS A 1 242 ? 12.940 11.079 -7.347 1.00 90.69 242 LYS A N 1
ATOM 1887 C CA . LYS A 1 242 ? 13.105 11.671 -8.685 1.00 90.69 242 LYS A CA 1
ATOM 1888 C C . LYS A 1 242 ? 12.865 10.655 -9.802 1.00 90.69 242 LYS A C 1
ATOM 1890 O O . LYS A 1 242 ? 12.051 10.906 -10.682 1.00 90.69 242 LYS A O 1
ATOM 1895 N N . ALA A 1 243 ? 13.481 9.473 -9.727 1.00 92.31 243 ALA A N 1
ATOM 1896 C CA . ALA A 1 243 ? 13.294 8.429 -10.738 1.00 92.31 243 ALA A CA 1
ATOM 1897 C C . ALA A 1 243 ? 11.834 7.934 -10.842 1.00 92.31 243 ALA A C 1
ATOM 1899 O O . ALA A 1 243 ? 11.372 7.582 -11.927 1.00 92.31 243 ALA A O 1
ATOM 1900 N N . ILE A 1 244 ? 11.093 7.905 -9.731 1.00 94.50 244 ILE A N 1
ATOM 1901 C CA . ILE A 1 244 ? 9.663 7.568 -9.703 1.00 94.50 244 ILE A CA 1
ATOM 1902 C C . ILE A 1 244 ? 8.834 8.656 -10.400 1.00 94.50 244 ILE A C 1
ATOM 1904 O O . ILE A 1 244 ? 7.983 8.331 -11.231 1.00 94.50 244 ILE A O 1
ATOM 1908 N N . GLU A 1 245 ? 9.082 9.929 -10.085 1.00 94.50 245 GLU A N 1
ATOM 1909 C CA . GLU A 1 245 ? 8.400 11.077 -10.697 1.00 94.50 245 GLU A CA 1
ATOM 1910 C C . GLU A 1 245 ? 8.678 11.157 -12.210 1.00 94.50 245 GLU A C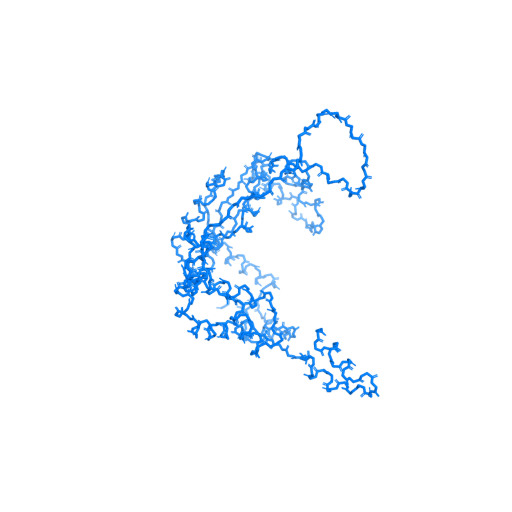 1
ATOM 1912 O O . GLU A 1 245 ? 7.738 11.228 -13.007 1.00 94.50 245 GLU A O 1
ATOM 1917 N N . ASP A 1 246 ? 9.944 11.002 -12.612 1.00 95.06 246 ASP A N 1
ATOM 1918 C CA . ASP A 1 246 ? 10.379 10.941 -14.012 1.00 95.06 246 ASP A CA 1
ATOM 1919 C C . ASP A 1 246 ? 9.650 9.836 -14.793 1.00 95.06 246 ASP A C 1
ATOM 1921 O O . ASP A 1 246 ? 9.200 10.065 -15.915 1.00 95.06 246 ASP A O 1
ATOM 1925 N N . ILE A 1 247 ? 9.473 8.642 -14.211 1.00 95.56 247 ILE A N 1
ATOM 1926 C CA . ILE A 1 247 ? 8.756 7.527 -14.856 1.00 95.56 247 ILE A CA 1
ATOM 1927 C C . ILE A 1 247 ? 7.248 7.805 -14.975 1.00 95.56 247 ILE A C 1
ATOM 1929 O O . ILE A 1 247 ? 6.643 7.449 -15.990 1.00 95.56 247 ILE A O 1
ATOM 1933 N N . VAL A 1 248 ? 6.625 8.456 -13.985 1.00 96.50 248 VAL A N 1
ATOM 1934 C CA . VAL A 1 248 ? 5.211 8.875 -14.071 1.00 96.50 248 VAL A CA 1
ATOM 1935 C C . VAL A 1 248 ? 5.021 9.885 -15.208 1.00 96.50 248 VAL A C 1
ATOM 1937 O O . VAL A 1 248 ? 4.094 9.733 -16.010 1.00 96.50 248 VAL A O 1
ATOM 1940 N N . HIS A 1 249 ? 5.927 10.858 -15.332 1.00 96.56 249 HIS A N 1
ATOM 1941 C CA . HIS A 1 249 ? 5.925 11.832 -16.425 1.00 96.56 249 HIS A CA 1
ATOM 1942 C C . HIS A 1 249 ? 6.244 11.216 -17.788 1.00 96.56 249 HIS A C 1
ATOM 1944 O O . HIS A 1 249 ? 5.562 11.516 -18.769 1.00 96.56 249 HIS A O 1
ATOM 1950 N N . TRP A 1 250 ? 7.212 10.302 -17.857 1.00 96.56 250 TRP A N 1
ATOM 1951 C CA . TRP A 1 250 ? 7.580 9.583 -19.078 1.00 96.56 250 TRP A CA 1
ATOM 1952 C C . TRP A 1 250 ? 6.429 8.727 -19.628 1.00 96.56 250 TRP A C 1
ATOM 1954 O O . TRP A 1 250 ? 6.239 8.653 -20.841 1.00 96.56 250 TRP A O 1
ATOM 1964 N N . LEU A 1 251 ? 5.599 8.153 -18.750 1.00 95.38 251 LEU A N 1
ATOM 1965 C CA . LEU A 1 251 ? 4.366 7.448 -19.125 1.00 95.38 251 LEU A CA 1
ATOM 1966 C C . LEU A 1 251 ? 3.196 8.383 -19.504 1.00 95.38 251 LEU A C 1
ATOM 1968 O O . LEU A 1 251 ? 2.094 7.901 -19.763 1.00 95.38 251 LEU A O 1
ATOM 1972 N N . GLY A 1 252 ? 3.417 9.701 -19.572 1.00 95.38 252 GLY A N 1
ATOM 1973 C CA . GLY A 1 252 ? 2.433 10.682 -20.038 1.00 95.38 252 GLY A CA 1
ATOM 1974 C C . GLY A 1 252 ? 1.423 11.133 -18.980 1.00 95.38 252 GLY A C 1
ATOM 1975 O O . GLY A 1 252 ? 0.339 11.603 -19.336 1.00 95.38 252 GLY A O 1
ATOM 1976 N N . TYR A 1 253 ? 1.754 10.993 -17.692 1.00 96.75 253 TYR A N 1
ATOM 1977 C CA . TYR A 1 253 ? 0.899 11.403 -16.579 1.00 96.75 253 TYR A CA 1
ATOM 1978 C C . TYR A 1 253 ? 1.521 12.533 -15.748 1.00 96.75 253 TYR A C 1
ATOM 1980 O O . TYR A 1 253 ? 2.735 12.696 -15.667 1.00 96.75 253 TYR A O 1
ATOM 1988 N N . THR A 1 254 ? 0.668 13.314 -15.088 1.00 96.81 254 THR A N 1
ATOM 1989 C CA . THR A 1 254 ? 1.074 14.387 -14.172 1.00 96.81 254 THR A CA 1
ATOM 1990 C C . THR A 1 254 ? 0.335 14.197 -12.847 1.00 96.81 254 THR A C 1
ATOM 1992 O O . THR A 1 254 ? -0.899 14.130 -12.863 1.00 96.81 254 THR A O 1
ATOM 1995 N N . PRO A 1 255 ? 1.036 14.092 -11.703 1.00 97.38 255 PRO A N 1
ATOM 1996 C CA . PRO A 1 255 ? 0.404 14.092 -10.388 1.00 97.38 255 PRO A CA 1
ATOM 1997 C C . PRO A 1 255 ? -0.411 15.363 -10.151 1.00 97.38 255 PRO A C 1
ATOM 1999 O O . PRO A 1 255 ? 0.065 16.470 -10.380 1.00 97.38 255 PRO A O 1
ATOM 2002 N N . ALA A 1 256 ? -1.634 15.211 -9.644 1.00 97.06 256 ALA A N 1
ATOM 2003 C CA . ALA A 1 256 ? -2.436 16.350 -9.197 1.00 97.06 256 ALA A CA 1
ATOM 2004 C C . ALA A 1 256 ? -1.832 17.001 -7.942 1.00 97.06 256 ALA A C 1
ATOM 2006 O O . ALA A 1 256 ? -1.913 18.213 -7.761 1.00 97.06 256 ALA A O 1
ATOM 2007 N N . ARG A 1 257 ? -1.237 16.169 -7.081 1.00 96.62 257 ARG A N 1
ATOM 2008 C CA . ARG A 1 257 ? -0.389 16.532 -5.944 1.00 96.62 257 ARG A CA 1
ATOM 2009 C C . ARG A 1 257 ? 0.676 15.458 -5.765 1.00 96.62 257 ARG A C 1
ATOM 2011 O O . ARG A 1 257 ? 0.395 14.277 -5.994 1.00 96.62 257 ARG A O 1
ATOM 2018 N N . ILE A 1 258 ? 1.848 15.879 -5.308 1.00 96.75 258 ILE A N 1
ATOM 2019 C CA . ILE A 1 258 ? 2.840 15.011 -4.679 1.00 96.75 258 ILE A CA 1
ATOM 2020 C C . ILE A 1 258 ? 2.627 15.142 -3.170 1.00 96.75 258 ILE A C 1
ATOM 2022 O O . ILE A 1 258 ? 2.400 16.241 -2.670 1.00 96.75 258 ILE A O 1
ATOM 2026 N N . THR A 1 259 ? 2.583 14.010 -2.482 1.00 95.88 259 THR A N 1
ATOM 2027 C CA . THR A 1 259 ? 2.277 13.890 -1.048 1.00 95.88 259 THR A CA 1
ATOM 2028 C C . THR A 1 259 ? 3.092 12.749 -0.460 1.00 95.88 259 THR A C 1
ATOM 2030 O O . THR A 1 259 ? 3.608 11.906 -1.204 1.00 95.88 259 THR A O 1
ATOM 2033 N N . HIS A 1 260 ? 3.205 12.706 0.855 1.00 94.50 260 HIS A N 1
ATOM 2034 C CA . HIS A 1 260 ? 3.932 11.682 1.590 1.00 94.50 260 HIS A CA 1
ATOM 2035 C C . HIS A 1 260 ? 2.993 10.991 2.595 1.00 94.50 260 HIS A C 1
ATOM 2037 O O . HIS A 1 260 ? 1.933 11.513 2.965 1.00 94.50 260 HIS A O 1
ATOM 2043 N N . SER A 1 261 ? 3.321 9.768 3.000 1.00 94.25 261 SER A N 1
ATOM 2044 C CA . SER A 1 261 ? 2.661 9.098 4.121 1.00 94.25 261 SER A CA 1
ATOM 2045 C C . SER A 1 261 ? 3.055 9.782 5.441 1.00 94.25 261 SER A C 1
ATOM 2047 O O . SER A 1 261 ? 2.182 9.979 6.294 1.00 94.25 261 SER A O 1
ATOM 2049 N N . SER A 1 262 ? 4.306 10.248 5.562 1.00 93.19 262 SER A N 1
ATOM 2050 C CA . SER A 1 262 ? 4.827 10.996 6.718 1.00 93.19 262 SER A CA 1
ATOM 2051 C C . SER A 1 262 ? 4.098 12.311 7.016 1.00 93.19 262 SER A C 1
ATOM 2053 O O . SER A 1 262 ? 3.872 12.614 8.190 1.00 93.19 262 SER A O 1
ATOM 2055 N N . ASP A 1 263 ? 3.592 13.014 5.987 1.00 94.56 263 ASP A N 1
ATOM 2056 C CA . ASP A 1 263 ? 2.713 14.200 6.111 1.00 94.56 263 ASP A CA 1
ATOM 2057 C C . ASP A 1 263 ? 1.545 13.974 7.095 1.00 94.56 263 ASP A C 1
ATOM 2059 O O . ASP A 1 263 ? 0.988 14.915 7.662 1.00 94.56 263 ASP A O 1
ATOM 2063 N N . ASN A 1 264 ? 1.136 12.713 7.272 1.00 96.12 264 ASN A N 1
ATOM 2064 C CA . ASN A 1 264 ? -0.039 12.311 8.032 1.00 96.12 264 ASN A CA 1
ATOM 2065 C C . ASN A 1 264 ? 0.301 11.644 9.378 1.00 96.12 264 ASN A C 1
ATOM 2067 O O . ASN A 1 264 ? -0.629 11.246 10.082 1.00 96.12 264 ASN A O 1
ATOM 2071 N N . PHE A 1 265 ? 1.578 11.516 9.773 1.00 95.38 265 PHE A N 1
ATOM 2072 C CA . PHE A 1 265 ? 1.974 10.790 10.994 1.00 95.38 265 PHE A CA 1
ATOM 2073 C C . PHE A 1 265 ? 1.266 11.289 12.259 1.00 95.38 265 PHE A C 1
ATOM 2075 O O . PHE A 1 265 ? 0.796 10.470 13.046 1.00 95.38 265 PHE A O 1
ATOM 2082 N N . GLN A 1 266 ? 1.097 12.605 12.426 1.00 97.19 266 GLN A N 1
ATOM 2083 C CA . GLN A 1 266 ? 0.355 13.166 13.561 1.00 97.19 266 GLN A CA 1
ATOM 2084 C C . GLN A 1 266 ? -1.107 12.682 13.586 1.00 97.19 266 GLN A C 1
ATOM 2086 O O . GLN A 1 266 ? -1.599 12.229 14.619 1.00 97.19 266 GLN A O 1
ATOM 2091 N N . GLN A 1 267 ? -1.793 12.698 12.437 1.00 97.31 267 GLN A N 1
ATOM 2092 C CA . GLN A 1 267 ? -3.184 12.249 12.358 1.00 97.31 267 GLN A CA 1
ATOM 2093 C C . GLN A 1 267 ? -3.313 10.727 12.532 1.00 97.31 267 GLN A C 1
ATOM 2095 O O . GLN A 1 267 ? -4.275 10.263 13.147 1.00 97.31 267 GLN A O 1
ATOM 2100 N N . LEU A 1 268 ? -2.349 9.958 12.016 1.00 97.31 268 LEU A N 1
ATOM 2101 C CA . LEU A 1 268 ? -2.272 8.506 12.187 1.00 97.31 268 LEU A CA 1
ATOM 2102 C C . LEU A 1 268 ? -2.052 8.127 13.659 1.00 97.31 268 LEU A C 1
ATOM 2104 O O . LEU A 1 268 ? -2.729 7.228 14.155 1.00 97.31 268 LEU A O 1
ATOM 2108 N N . TYR A 1 269 ? -1.182 8.848 14.371 1.00 97.25 269 TYR A N 1
ATOM 2109 C CA . TYR A 1 269 ? -0.975 8.689 15.812 1.00 97.25 269 TYR A CA 1
ATOM 2110 C C . TYR A 1 269 ? -2.251 8.995 16.611 1.00 97.25 269 TYR A C 1
ATOM 2112 O O . TYR A 1 269 ? -2.669 8.195 17.448 1.00 97.25 269 TYR A O 1
ATOM 2120 N N . GLU A 1 270 ? -2.937 10.101 16.311 1.00 98.31 270 GLU A N 1
ATOM 2121 C CA . GLU A 1 270 ? -4.220 10.440 16.941 1.00 98.31 270 GLU A CA 1
ATOM 2122 C C . GLU A 1 270 ? -5.286 9.357 16.725 1.00 98.31 270 GLU A C 1
ATOM 2124 O O . GLU A 1 270 ? -6.029 9.021 17.651 1.00 98.31 270 GLU A O 1
ATOM 2129 N N . TRP A 1 271 ? -5.351 8.768 15.526 1.00 98.31 271 TRP A N 1
ATOM 2130 C CA . TRP A 1 271 ? -6.253 7.649 15.249 1.00 98.31 271 TRP A CA 1
ATOM 2131 C C . TRP A 1 271 ? -5.823 6.353 15.942 1.00 98.31 271 TRP A C 1
ATOM 2133 O O . TRP A 1 271 ? -6.697 5.620 16.397 1.00 98.31 271 TRP A O 1
ATOM 2143 N N . ALA A 1 272 ? -4.524 6.082 16.099 1.00 97.81 272 ALA A N 1
ATOM 2144 C CA . ALA A 1 272 ? -4.038 4.952 16.892 1.00 97.81 272 ALA A CA 1
ATOM 2145 C C . ALA A 1 272 ? -4.444 5.087 18.373 1.00 97.81 272 ALA A C 1
ATOM 2147 O O . ALA A 1 272 ? -5.019 4.160 18.944 1.00 97.81 272 ALA A O 1
ATOM 2148 N N . VAL A 1 273 ? -4.264 6.272 18.965 1.00 97.88 273 VAL A N 1
ATOM 2149 C CA . VAL A 1 273 ? -4.730 6.597 20.327 1.00 97.88 273 VAL A CA 1
ATOM 2150 C C . VAL A 1 273 ? -6.252 6.436 20.455 1.00 97.88 273 VAL A C 1
ATOM 2152 O O . VAL A 1 273 ? -6.748 5.903 21.447 1.00 97.88 273 VAL A O 1
ATOM 2155 N N . GLU A 1 274 ? -7.015 6.861 19.449 1.00 97.94 274 GLU A N 1
ATOM 2156 C CA . GLU A 1 274 ? -8.474 6.714 19.413 1.00 97.94 274 GLU A CA 1
ATOM 2157 C C . GLU A 1 274 ? -8.933 5.250 19.225 1.00 97.94 274 GLU A C 1
ATOM 2159 O O . GLU A 1 274 ? -10.001 4.875 19.713 1.00 97.94 274 GLU A O 1
ATOM 2164 N N . LEU A 1 275 ? -8.142 4.400 18.558 1.00 98.12 275 LEU A N 1
ATOM 2165 C CA . LEU A 1 275 ? -8.380 2.952 18.483 1.00 98.12 275 LEU A CA 1
ATOM 2166 C C . LEU A 1 275 ? -8.142 2.278 19.840 1.00 98.12 275 LEU A C 1
ATOM 2168 O O . LEU A 1 275 ? -8.967 1.459 20.250 1.00 98.12 275 LEU A O 1
ATOM 2172 N N . ILE A 1 276 ? -7.083 2.663 20.563 1.00 97.69 276 ILE A N 1
ATOM 2173 C CA . ILE A 1 276 ? -6.799 2.170 21.922 1.00 97.69 276 ILE A CA 1
ATOM 2174 C C . ILE A 1 276 ? -7.944 2.549 22.872 1.00 97.69 276 ILE A C 1
ATOM 2176 O O . ILE A 1 276 ? -8.525 1.681 23.520 1.00 97.69 276 ILE A O 1
ATOM 2180 N N . LYS A 1 277 ? -8.376 3.819 22.869 1.00 97.50 277 LYS A N 1
ATOM 2181 C CA . LYS A 1 277 ? -9.519 4.309 23.671 1.00 97.50 277 LYS A CA 1
ATOM 2182 C C . LYS A 1 277 ? -10.846 3.593 23.394 1.00 97.50 277 LYS A C 1
ATOM 2184 O O . LYS A 1 277 ? -11.742 3.629 24.233 1.00 97.50 277 LYS A O 1
ATOM 2189 N N . LYS A 1 278 ? -10.992 2.963 22.226 1.00 96.88 278 LYS A N 1
ATOM 2190 C CA . LYS A 1 278 ? -12.174 2.173 21.841 1.00 96.88 278 LYS A CA 1
ATOM 2191 C C . LYS A 1 278 ? -12.022 0.668 22.083 1.00 96.88 278 LYS A C 1
ATOM 2193 O O . LYS A 1 278 ? -12.953 -0.069 21.769 1.00 96.88 278 LYS A O 1
ATOM 2198 N N . GLY A 1 279 ? -10.881 0.208 22.599 1.00 95.88 279 GLY A N 1
ATOM 2199 C CA . GLY A 1 279 ? -10.587 -1.218 22.771 1.00 95.88 279 GLY A CA 1
ATOM 2200 C C . GLY A 1 279 ? -10.338 -1.970 21.456 1.00 95.88 279 GLY A C 1
ATOM 2201 O O . GLY A 1 279 ? -10.514 -3.184 21.405 1.00 95.88 279 GLY A O 1
ATOM 2202 N N . TYR A 1 280 ? -9.957 -1.266 20.381 1.00 96.88 280 TYR A N 1
ATOM 2203 C CA . TYR A 1 280 ? -9.636 -1.862 19.073 1.00 96.88 280 TYR A CA 1
ATOM 2204 C C . TYR A 1 280 ? -8.128 -1.976 18.796 1.00 96.88 280 TYR A C 1
ATOM 2206 O O . TYR A 1 280 ? -7.741 -2.534 17.772 1.00 96.88 280 TYR A O 1
ATOM 2214 N N . ALA A 1 281 ? -7.281 -1.467 19.691 1.00 97.31 281 ALA A N 1
ATOM 2215 C CA . ALA A 1 281 ? -5.829 -1.610 19.647 1.00 97.31 281 ALA A CA 1
ATOM 2216 C C . ALA A 1 281 ? -5.263 -1.719 21.074 1.00 97.31 281 ALA A C 1
ATOM 2218 O O . ALA A 1 281 ? -5.874 -1.227 22.020 1.00 97.31 281 ALA A O 1
ATOM 2219 N N . TYR A 1 282 ? -4.105 -2.363 21.210 1.00 96.31 282 TYR A N 1
ATOM 2220 C CA . TYR A 1 282 ? -3.394 -2.586 22.471 1.00 96.31 282 TYR A CA 1
ATOM 2221 C C . TYR A 1 282 ? -1.883 -2.608 22.208 1.00 96.31 282 TYR A C 1
ATOM 2223 O O . TYR A 1 282 ? -1.451 -2.911 21.092 1.00 96.31 282 TYR A O 1
ATOM 2231 N N . VAL A 1 283 ? -1.070 -2.319 23.227 1.00 96.62 283 VAL A N 1
ATOM 2232 C CA . VAL A 1 283 ? 0.395 -2.445 23.129 1.00 96.62 283 VAL A CA 1
ATOM 2233 C C . VAL A 1 283 ? 0.807 -3.891 23.418 1.00 96.62 283 VAL A C 1
ATOM 2235 O O . VAL A 1 283 ? 0.489 -4.429 24.480 1.00 96.62 283 VAL A O 1
ATOM 2238 N N . CYS A 1 284 ? 1.522 -4.516 22.481 1.00 93.88 284 CYS A N 1
ATOM 2239 C CA . CYS A 1 284 ? 2.002 -5.897 22.566 1.00 93.88 284 CYS A CA 1
ATOM 2240 C C . CYS A 1 284 ? 3.506 -5.954 22.886 1.00 93.88 284 CYS A C 1
ATOM 2242 O O . CYS A 1 284 ? 4.269 -5.119 22.404 1.00 93.88 284 CYS A O 1
ATOM 2244 N N . HIS A 1 285 ? 3.935 -6.971 23.642 1.00 93.44 285 HIS A N 1
ATOM 2245 C CA . HIS A 1 285 ? 5.349 -7.239 23.948 1.00 93.44 285 HIS A CA 1
ATOM 2246 C C . HIS A 1 285 ? 5.798 -8.667 23.566 1.00 93.44 285 HIS A C 1
ATOM 2248 O O . HIS A 1 285 ? 6.827 -9.140 24.048 1.00 93.44 285 HIS A O 1
ATOM 2254 N N . GLN A 1 286 ? 5.042 -9.362 22.702 1.00 90.50 286 GLN A N 1
ATOM 2255 C CA . GLN A 1 286 ? 5.522 -10.590 22.054 1.00 90.50 286 GLN A CA 1
ATOM 2256 C C . GLN A 1 286 ? 6.752 -10.267 21.202 1.00 90.50 286 GLN A C 1
ATOM 2258 O O . GLN A 1 286 ? 6.840 -9.178 20.626 1.00 90.50 286 GLN A O 1
ATOM 2263 N N . LYS A 1 287 ? 7.691 -11.209 21.091 1.00 87.44 287 LYS A N 1
ATOM 2264 C CA . LYS A 1 287 ? 8.824 -11.030 20.185 1.00 87.44 287 LYS A CA 1
ATOM 2265 C C . LYS A 1 287 ? 8.400 -11.286 18.744 1.00 87.44 287 LYS A C 1
ATOM 2267 O O . LYS A 1 287 ? 7.353 -11.875 18.479 1.00 87.44 287 LYS A O 1
ATOM 2272 N N . VAL A 1 288 ? 9.242 -10.862 17.805 1.00 84.31 288 VAL A N 1
ATOM 2273 C CA . VAL A 1 288 ? 8.990 -11.015 16.366 1.00 84.31 288 VAL A CA 1
ATOM 2274 C C . VAL A 1 288 ? 8.874 -12.495 15.975 1.00 84.31 288 VAL A C 1
ATOM 2276 O O . VAL A 1 288 ? 8.091 -12.834 15.091 1.00 84.31 288 VAL A O 1
ATOM 2279 N N . GLU A 1 289 ? 9.588 -13.383 16.666 1.00 81.38 289 GLU A N 1
ATOM 2280 C CA . GLU A 1 289 ? 9.539 -14.832 16.455 1.00 81.38 289 GLU A CA 1
ATOM 2281 C C . GLU A 1 289 ? 8.212 -15.448 16.933 1.00 81.38 289 GLU A C 1
ATOM 2283 O O . GLU A 1 289 ? 7.716 -16.377 16.304 1.00 81.38 289 GLU A O 1
ATOM 2288 N N . ASP A 1 290 ? 7.599 -14.900 17.989 1.00 75.94 290 ASP A N 1
ATOM 2289 C CA . ASP A 1 290 ? 6.341 -15.403 18.566 1.00 75.94 290 ASP A CA 1
ATOM 2290 C C . ASP A 1 290 ? 5.102 -15.018 17.725 1.00 75.94 290 ASP A C 1
ATOM 2292 O O . ASP A 1 290 ? 4.029 -15.605 17.879 1.00 75.94 290 ASP A O 1
ATOM 2296 N N . ILE A 1 291 ? 5.241 -14.008 16.853 1.00 78.25 291 ILE A N 1
ATOM 2297 C CA . ILE A 1 291 ? 4.169 -13.466 15.993 1.00 78.25 291 ILE A CA 1
ATOM 2298 C C . ILE A 1 291 ? 4.339 -13.800 14.503 1.00 78.25 291 ILE A C 1
ATOM 2300 O O . ILE A 1 291 ? 3.456 -13.490 13.701 1.00 78.25 291 ILE A O 1
ATOM 2304 N N . ARG A 1 292 ? 5.458 -14.422 14.108 1.00 71.81 292 ARG A N 1
ATOM 2305 C CA . ARG A 1 292 ? 5.721 -14.877 12.733 1.00 71.81 292 ARG A CA 1
ATOM 2306 C C . ARG A 1 292 ? 5.483 -16.382 12.617 1.00 71.81 292 ARG A C 1
ATOM 2308 O O . ARG A 1 292 ? 6.191 -17.174 13.224 1.00 71.81 292 ARG A O 1
ATOM 2315 N N . GLY A 1 293 ? 4.552 -16.792 11.759 1.00 66.00 293 GLY A N 1
ATOM 2316 C CA . GLY A 1 293 ? 4.338 -18.203 11.430 1.00 66.00 293 GLY A CA 1
ATOM 2317 C C . GLY A 1 293 ? 2.891 -18.518 11.065 1.00 66.00 293 GLY A C 1
ATOM 2318 O O . GLY A 1 293 ? 2.076 -17.618 10.883 1.00 66.00 293 GLY A O 1
ATOM 2319 N N . PHE A 1 294 ? 2.580 -19.811 10.962 1.00 61.94 294 PHE A N 1
ATOM 2320 C CA . PHE A 1 294 ? 1.211 -20.298 10.744 1.00 61.94 294 PHE A CA 1
ATOM 2321 C C . PHE A 1 294 ? 0.440 -20.548 12.052 1.00 61.94 294 PHE A C 1
ATOM 2323 O O . PHE A 1 294 ? -0.786 -20.543 12.030 1.00 61.94 294 PHE A O 1
ATOM 2330 N N . ASP A 1 295 ? 1.142 -20.737 13.174 1.00 69.69 295 ASP A N 1
ATOM 2331 C CA . ASP A 1 295 ? 0.569 -21.005 14.502 1.00 69.69 295 ASP A CA 1
ATOM 2332 C C . ASP A 1 295 ? 0.870 -19.841 15.465 1.00 69.69 295 ASP A C 1
ATOM 2334 O O . ASP A 1 295 ? 1.606 -19.964 16.446 1.00 69.69 295 ASP A O 1
ATOM 2338 N N . VAL A 1 296 ? 0.366 -18.656 15.103 1.00 76.75 296 VAL A N 1
ATOM 2339 C CA . VAL A 1 296 ? 0.568 -17.417 15.867 1.00 76.75 296 VAL A CA 1
ATOM 2340 C C . VAL A 1 296 ? -0.210 -17.492 17.177 1.00 76.75 296 VAL A C 1
ATOM 2342 O O . VAL A 1 296 ? -1.443 -17.466 17.186 1.00 76.75 296 VAL A O 1
ATOM 2345 N N . GLN A 1 297 ? 0.516 -17.542 18.291 1.00 79.00 297 GLN A N 1
ATOM 2346 C CA . GLN A 1 297 ? -0.086 -17.560 19.620 1.00 79.00 297 GLN A CA 1
ATOM 2347 C C . GLN A 1 297 ? -0.774 -16.223 19.919 1.00 79.00 297 GLN A C 1
ATOM 2349 O O . GLN A 1 297 ? -0.225 -15.148 19.655 1.00 79.00 297 GLN A O 1
ATOM 2354 N N . LEU A 1 298 ? -1.978 -16.287 20.499 1.00 86.62 298 LEU A N 1
ATOM 2355 C CA . LEU A 1 298 ? -2.719 -15.097 20.920 1.00 86.62 298 LEU A CA 1
ATOM 2356 C C . LEU A 1 298 ? -1.895 -14.285 21.924 1.00 86.62 298 LEU A C 1
ATOM 2358 O O . LEU A 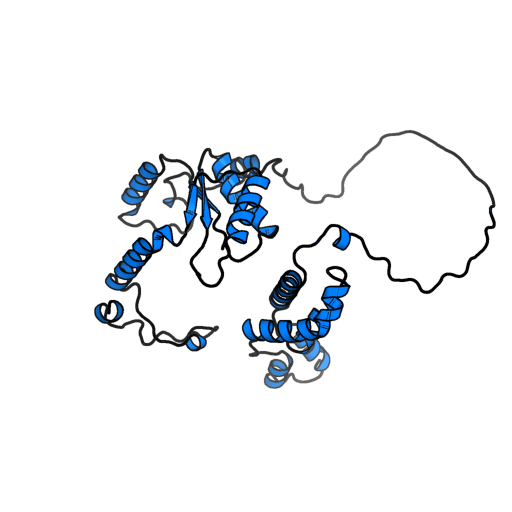1 298 ? -1.365 -14.834 22.889 1.00 86.62 298 LEU A O 1
ATOM 2362 N N . SER A 1 299 ? -1.822 -12.971 21.711 1.00 90.62 299 SER A N 1
ATOM 2363 C CA . SER A 1 299 ? -1.041 -12.090 22.575 1.00 90.62 299 SER A CA 1
ATOM 2364 C C . SER A 1 299 ? -1.548 -12.104 24.022 1.00 90.62 299 SER A C 1
ATOM 2366 O O . SER A 1 299 ? -2.708 -11.745 24.248 1.00 90.62 299 SER A O 1
ATOM 2368 N N . PRO A 1 300 ? -0.688 -12.391 25.020 1.00 92.75 300 PRO A N 1
ATOM 2369 C CA . PRO A 1 300 ? -1.032 -12.241 26.436 1.00 92.75 300 PRO A CA 1
ATOM 2370 C C . PRO A 1 300 ? -1.442 -10.812 26.827 1.00 92.75 300 PRO A C 1
ATOM 2372 O O . PRO A 1 300 ? -2.106 -10.613 27.838 1.00 92.75 300 PRO A O 1
ATOM 2375 N N . TRP A 1 301 ? -1.054 -9.816 26.024 1.00 93.88 301 TRP A N 1
ATOM 2376 C CA . TRP A 1 301 ? -1.313 -8.393 26.258 1.00 93.88 301 TRP A CA 1
ATOM 2377 C C . TRP A 1 301 ? -2.585 -7.875 25.576 1.00 93.88 301 TRP A C 1
ATOM 2379 O O . TRP A 1 301 ? -2.910 -6.697 25.716 1.00 93.88 301 TRP A O 1
ATOM 2389 N N . ARG A 1 302 ? -3.307 -8.735 24.843 1.00 94.12 302 ARG A N 1
ATOM 2390 C CA . ARG A 1 302 ? -4.470 -8.352 24.028 1.00 94.12 302 ARG A CA 1
ATOM 2391 C C . ARG A 1 302 ? -5.577 -7.665 24.823 1.00 94.12 302 ARG A C 1
ATOM 2393 O O . ARG 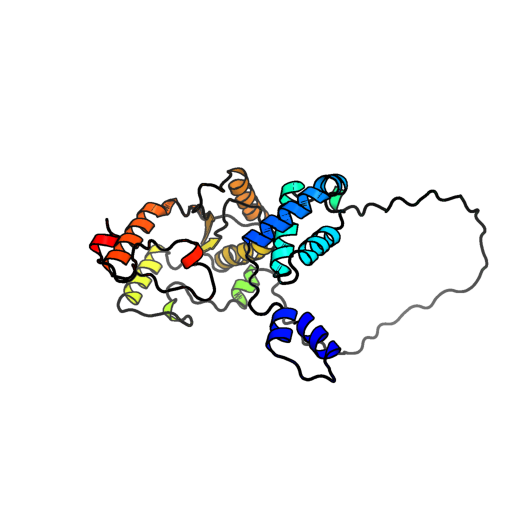A 1 302 ? -6.172 -6.710 24.336 1.00 94.12 302 ARG A O 1
ATOM 2400 N N . ASP A 1 303 ? -5.837 -8.165 26.026 1.00 94.12 303 ASP A N 1
ATOM 2401 C CA . ASP A 1 303 ? -6.957 -7.738 26.868 1.00 94.12 303 ASP A CA 1
ATOM 2402 C C . ASP A 1 303 ? -6.477 -6.883 28.064 1.00 94.12 303 ASP A C 1
ATOM 2404 O O . ASP A 1 303 ? -7.136 -6.817 29.104 1.00 94.12 303 ASP A O 1
ATOM 2408 N N . ARG A 1 304 ? -5.302 -6.242 27.935 1.00 94.62 304 ARG A N 1
ATOM 2409 C CA . ARG A 1 304 ? -4.741 -5.342 28.956 1.00 94.62 304 ARG A CA 1
ATOM 2410 C C . ARG A 1 304 ? -5.562 -4.043 29.089 1.00 94.62 304 ARG A C 1
ATOM 2412 O O . ARG A 1 304 ? -6.235 -3.658 28.129 1.00 94.62 304 ARG A O 1
ATOM 2419 N N . PRO A 1 305 ? -5.508 -3.333 30.234 1.00 96.50 305 PRO A N 1
ATOM 2420 C CA . PRO A 1 305 ? -6.229 -2.073 30.416 1.00 96.50 305 PRO A CA 1
ATOM 2421 C C . PRO A 1 305 ? -5.886 -1.016 29.357 1.00 96.50 305 PRO A C 1
ATOM 2423 O O . PRO A 1 305 ? -4.749 -0.919 28.888 1.00 96.50 305 PRO A O 1
ATOM 2426 N N . ILE A 1 306 ? -6.872 -0.182 29.017 1.00 95.94 306 ILE A N 1
ATOM 2427 C CA . ILE A 1 306 ? -6.738 0.8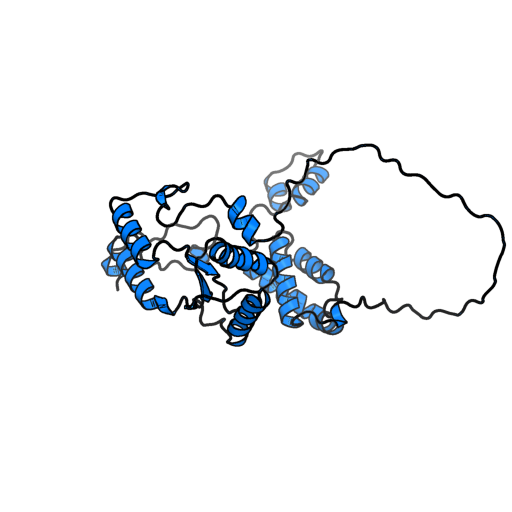85 28.012 1.00 95.94 306 ILE A CA 1
ATOM 2428 C C . ILE A 1 306 ? -5.658 1.882 28.444 1.00 95.94 306 ILE A C 1
ATOM 2430 O O . ILE A 1 306 ? -4.806 2.261 27.645 1.00 95.94 306 ILE A O 1
ATOM 2434 N N . GLU A 1 307 ? -5.661 2.257 29.721 1.00 95.94 307 GLU A N 1
ATOM 2435 C CA . GLU A 1 307 ? -4.707 3.175 30.341 1.00 95.94 307 GLU A CA 1
ATOM 2436 C C . GLU A 1 307 ? -3.265 2.668 30.220 1.00 95.94 307 GLU A C 1
ATOM 2438 O O . GLU A 1 307 ? -2.357 3.456 29.986 1.00 95.94 307 GLU A O 1
ATOM 2443 N N . GLU A 1 308 ? -3.065 1.351 30.307 1.00 95.19 308 GLU A N 1
ATOM 2444 C CA . GLU A 1 308 ? -1.753 0.701 30.216 1.00 95.19 308 GLU A CA 1
ATOM 2445 C C . GLU A 1 308 ? -1.237 0.595 28.769 1.00 95.19 308 GLU A C 1
ATOM 2447 O O . GLU A 1 308 ? -0.044 0.420 28.547 1.00 95.19 308 GLU A O 1
ATOM 2452 N N . SER A 1 309 ? -2.127 0.698 27.774 1.00 94.62 309 SER A N 1
ATOM 2453 C CA . SER A 1 309 ? -1.754 0.817 26.354 1.00 94.62 309 SER A CA 1
ATOM 2454 C C . SER A 1 309 ? -1.580 2.271 25.898 1.00 94.62 309 SER A C 1
ATOM 2456 O O . SER A 1 309 ? -1.097 2.502 24.793 1.00 94.62 309 SER A O 1
ATOM 2458 N N . LEU A 1 310 ? -2.010 3.246 26.707 1.00 94.06 310 LEU A N 1
ATOM 2459 C CA . LEU A 1 310 ? -1.832 4.683 26.458 1.00 94.06 310 LEU A CA 1
ATOM 2460 C C . LEU A 1 310 ? -0.583 5.267 27.142 1.00 94.06 310 LEU A C 1
ATOM 2462 O O . LEU A 1 310 ? -0.255 6.425 26.877 1.00 94.06 310 LEU A O 1
ATOM 2466 N N . GLN A 1 311 ? 0.048 4.499 28.036 1.00 89.44 311 GLN A N 1
ATOM 2467 C CA . GLN A 1 311 ? 1.251 4.857 28.792 1.00 89.44 311 GLN A CA 1
ATOM 2468 C C . GLN A 1 311 ? 2.537 4.538 28.017 1.00 89.44 311 GLN A C 1
ATOM 2470 O O . GLN A 1 311 ? 3.459 5.380 28.108 1.00 89.44 311 GLN A O 1
#